Protein AF-A0A1W6SQA9-F1 (afdb_monomer)

Solvent-accessible surface area (backbone atoms only — not comparable to full-atom values): 16478 Å² total; per-residue (Å²): 142,84,82,82,87,77,83,80,72,78,70,76,76,67,69,62,60,71,73,68,77,80,77,86,89,81,87,80,86,90,80,92,76,74,96,85,78,71,52,48,52,16,35,41,37,25,42,34,61,36,78,62,78,49,74,44,85,64,59,66,57,38,49,56,49,50,49,52,50,50,54,51,18,55,50,42,25,40,69,75,41,48,90,53,28,62,62,32,42,77,68,25,58,56,33,38,40,40,32,28,24,52,44,54,57,45,63,70,36,29,39,36,38,40,42,32,67,36,29,18,55,83,67,60,75,39,48,29,36,38,38,28,83,39,75,78,47,72,55,45,68,63,50,58,75,64,37,56,70,52,55,53,47,52,52,54,50,55,58,52,38,70,40,65,84,42,47,74,65,53,54,51,50,54,32,61,75,56,44,54,81,87,76,79,60,72,76,87,52,70,68,13,52,52,50,31,51,44,74,78,48,94,65,90,81,88,86,84,91,68,98,47,83,79,50,51,61,62,35,52,55,50,12,51,49,52,44,51,56,70,71,35,56,29,26,24,40,36,34,43,77,50,96,82,69,91,53,72,58,81,44,77,36,79,30,68,76,58,38,73,49,40,44,40,55,28,60,74,48,81,68,86,76,72,82,70,77,86,80,125

Secondary structure (DSSP, 8-state):
--------PPPGGGGGGGGGGGS---PPPP----TT-----EEEE--TT-SS-EEES--HHHHHHHHHHHHHHHHHHHHHHGGGHHHHHHTPPPEEEEE-TTSSS-SS-EEEEEEE--B-TTS-B--EEEEEEE---TTHHHHHHH-HHHHHHHHHHHHHTTSTT--HHHHHHHHHTSPPPP-PPPS--HHHHHHHHHHHS--S------S-TTHHHHHHHHHHHHHHHHH-TTEEEEEEE-SSSS-EEEEEEESSPPGGGHHHHHHT---TTGGGSS--

pLDDT: mean 81.1, std 22.71, range [26.77, 98.69]

Organism: NCBI:txid1288494

InterPro domains:
  IPR017748 T6S-associated protein TagF [PF09867] (42-176)
  IPR017748 T6S-associated protein TagF [PIRSF029287] (36-267)
  IPR017748 T6S-associated protein TagF [TIGR03373] (42-177)
  IPR038225 T6S-associated protein TagF superfamily [G3DSA:3.40.1730.10] (40-275)

Nearest PDB structures (foldseek):
  6iz8-assembly1_B  TM=8.140E-01  e=9.101E-19  Pseudomonas aeruginosa
  6iz8-assembly1_C-2  TM=8.031E-01  e=5.728E-18  Pseudomonas aeruginosa
  2qnu-assembly1_B  TM=8.120E-01  e=1.702E-16  Pseudomonas aeruginosa PAO1
  3ed8-assembly4_D  TM=3.192E-01  e=1.361E+00  Aequorea victoria
  8iz1-assembly1_A  TM=3.181E-01  e=1.617E+00  Aequorea victoria

Foldseek 3Di:
DDDDDDDDDDDPVVVVVVVVPPDDDDDDDDDDDDPDPFQFWKKWDAFAQADDIDTDPDDPQQCVQVVVLQVLLLVLLCVVCPPCSVVLLVQFFKKWKWFAAPQGRHNQWIKTWIWHWHAYNVGDTGIMTIITIDGDDQVVVVLRVVQVVLRVLRRVLRSVSNPNPDDPVNSVVSSSVRTRDDDDHADDCPLLCVVLCVVVDPDPDDDDDDPDPVCVVSSPVSNVSVNCNVVCRQKMWMWGDDPPDPDIDIDMDRHDPDSNCSNCSSNVDDDPPPVPPVPD

Structure (mmCIF, N/CA/C/O backbone):
data_AF-A0A1W6SQA9-F1
#
_entry.id   AF-A0A1W6SQA9-F1
#
loop_
_atom_site.group_PDB
_atom_site.id
_atom_site.type_symbol
_atom_site.label_atom_id
_atom_site.label_alt_id
_atom_site.label_comp_id
_atom_site.label_asym_id
_atom_site.label_entity_id
_atom_site.label_seq_id
_atom_site.pdbx_PDB_ins_code
_atom_site.Cartn_x
_atom_site.Cartn_y
_atom_site.Cartn_z
_atom_site.occupancy
_atom_site.B_iso_or_equiv
_atom_site.auth_seq_id
_atom_site.auth_comp_id
_atom_site.auth_asym_id
_atom_site.auth_atom_id
_atom_site.pdbx_PDB_model_num
ATOM 1 N N . MET A 1 1 ? -35.464 0.282 39.656 1.00 37.22 1 MET A N 1
ATOM 2 C CA . MET A 1 1 ? -34.515 -0.609 38.965 1.00 37.22 1 MET A CA 1
ATOM 3 C C . MET A 1 1 ? -35.090 -0.892 37.598 1.00 37.22 1 MET A C 1
ATOM 5 O O . MET A 1 1 ? -36.029 -1.661 37.521 1.00 37.22 1 MET A O 1
ATOM 9 N N . GLU A 1 2 ? -34.603 -0.178 36.589 1.00 27.80 2 GLU A N 1
ATOM 10 C CA . GLU A 1 2 ? -34.518 -0.602 35.184 1.00 27.80 2 GLU A CA 1
ATOM 11 C C . GLU A 1 2 ? -33.891 0.575 34.432 1.00 27.80 2 GLU A C 1
ATOM 13 O O . GLU A 1 2 ? -34.528 1.598 34.182 1.00 27.80 2 GLU A O 1
ATOM 18 N N . GLU A 1 3 ? -32.583 0.474 34.202 1.00 26.92 3 GLU A N 1
ATOM 19 C CA . GLU A 1 3 ? -31.823 1.437 33.416 1.00 26.92 3 GLU A CA 1
ATOM 20 C C . GLU A 1 3 ? -31.904 1.052 31.938 1.00 26.92 3 GLU A C 1
ATOM 22 O O . GLU A 1 3 ? -31.645 -0.085 31.544 1.00 26.92 3 GLU A O 1
ATOM 27 N N . LYS A 1 4 ? -32.302 2.041 31.138 1.00 29.66 4 LYS A N 1
ATOM 28 C CA . LYS A 1 4 ? -32.421 2.014 29.682 1.00 29.66 4 LYS A CA 1
ATOM 29 C C . LYS A 1 4 ? -31.088 1.637 29.028 1.00 29.66 4 LYS A C 1
ATOM 31 O O . LYS A 1 4 ? -30.069 2.267 29.295 1.00 29.66 4 LYS A O 1
ATOM 36 N N . HIS A 1 5 ? -31.117 0.684 28.099 1.00 30.67 5 HIS A N 1
ATOM 37 C CA . HIS A 1 5 ? -30.043 0.503 27.124 1.00 30.67 5 HIS A CA 1
ATOM 38 C C . HIS A 1 5 ? -30.219 1.528 25.999 1.00 30.67 5 HIS A C 1
ATOM 40 O O . HIS A 1 5 ? -31.143 1.437 25.192 1.00 30.67 5 HIS A O 1
ATOM 46 N N . ASP A 1 6 ? -29.355 2.539 26.012 1.00 30.20 6 ASP A N 1
ATOM 47 C CA . ASP A 1 6 ? -29.302 3.626 25.041 1.00 30.20 6 ASP A CA 1
ATOM 48 C C . ASP A 1 6 ? -28.501 3.178 23.808 1.00 30.20 6 ASP A C 1
ATOM 50 O O . ASP A 1 6 ? -27.329 2.800 23.909 1.00 30.20 6 ASP A O 1
ATOM 54 N N . SER A 1 7 ? -29.143 3.178 22.637 1.00 31.08 7 SER A N 1
ATOM 55 C CA . SER A 1 7 ? -28.497 2.859 21.365 1.00 31.08 7 SER A CA 1
ATOM 56 C C . SER A 1 7 ? -27.595 4.027 20.965 1.00 31.08 7 SER A C 1
ATOM 58 O O . SER A 1 7 ? -28.045 4.995 20.348 1.00 31.08 7 SER A O 1
ATOM 60 N N . LYS A 1 8 ? -26.308 3.958 21.316 1.00 32.62 8 LYS A N 1
ATOM 61 C CA . LYS A 1 8 ? -25.323 4.937 20.851 1.00 32.62 8 LYS A CA 1
ATOM 62 C C . LYS A 1 8 ? -25.162 4.820 19.336 1.00 32.62 8 LYS A C 1
ATOM 64 O O . LYS A 1 8 ? -24.575 3.876 18.816 1.00 32.62 8 LYS A O 1
ATOM 69 N N . SER A 1 9 ? -25.725 5.807 18.650 1.00 31.81 9 SER A N 1
ATOM 70 C CA . SER A 1 9 ? -25.554 6.090 17.232 1.00 31.81 9 SER A CA 1
ATOM 71 C C . SER A 1 9 ? -24.074 6.172 16.859 1.00 31.81 9 SER A C 1
ATOM 73 O O . SER A 1 9 ? -23.309 6.874 17.524 1.00 31.81 9 SER A O 1
ATOM 75 N N . LEU A 1 10 ? -23.694 5.515 15.762 1.00 36.31 10 LEU A N 1
ATOM 76 C CA . LEU A 1 10 ? -22.402 5.716 15.102 1.00 36.31 10 LEU A CA 1
ATOM 77 C C . LEU A 1 10 ? -22.164 7.222 14.834 1.00 36.31 10 LEU A C 1
ATOM 79 O O . LEU A 1 10 ? -23.124 7.927 14.500 1.00 36.31 10 LEU A O 1
ATOM 83 N N . PRO A 1 11 ? -20.925 7.737 14.969 1.00 35.53 11 PRO A N 1
ATOM 84 C CA . PRO A 1 11 ? -20.635 9.159 14.809 1.00 35.53 11 PRO A CA 1
ATOM 85 C C . PRO A 1 11 ? -21.062 9.706 13.440 1.00 35.53 11 PRO A C 1
ATOM 87 O O . PRO A 1 11 ? -20.875 9.072 12.402 1.00 35.53 11 PRO A O 1
ATOM 90 N N . VAL A 1 12 ? -21.575 10.940 13.444 1.00 33.94 12 VAL A N 1
ATOM 91 C CA . VAL A 1 12 ? -22.063 11.718 12.284 1.00 33.94 12 VAL A CA 1
ATOM 92 C C . VAL A 1 12 ? -21.028 11.857 11.148 1.00 33.94 12 VAL A C 1
ATOM 94 O O . VAL A 1 12 ? -21.402 12.131 10.010 1.00 33.94 12 VAL A O 1
ATOM 97 N N . VAL A 1 13 ? -19.751 11.575 11.417 1.00 38.78 13 VAL A N 1
ATOM 98 C CA . VAL A 1 13 ? -18.619 11.660 10.478 1.00 38.78 13 VAL A CA 1
ATOM 99 C C . VAL A 1 13 ? -18.786 10.744 9.249 1.00 38.78 13 VAL A C 1
ATOM 101 O O . VAL A 1 13 ? -18.331 11.081 8.161 1.00 38.78 13 VAL A O 1
ATOM 104 N N . TYR A 1 14 ? -19.530 9.637 9.366 1.00 39.06 14 TYR A N 1
ATOM 105 C CA . TYR A 1 14 ? -19.730 8.686 8.261 1.00 39.06 14 TYR A CA 1
ATOM 106 C C . TYR A 1 14 ? -20.833 9.077 7.261 1.00 39.06 14 TYR A C 1
ATOM 108 O O . TYR A 1 14 ? -20.922 8.479 6.189 1.00 39.06 14 TYR A O 1
ATOM 116 N N . LYS A 1 15 ? -21.657 10.098 7.549 1.00 33.22 15 LYS A N 1
ATOM 117 C CA . LYS A 1 15 ? -22.688 10.576 6.603 1.00 33.22 15 LYS A CA 1
ATOM 118 C C . LYS A 1 15 ? -22.114 11.394 5.438 1.00 33.22 15 LYS A C 1
ATOM 120 O O . LYS A 1 15 ? -22.764 11.489 4.400 1.00 33.22 15 LYS A O 1
ATOM 125 N N . THR A 1 16 ? -20.899 11.926 5.564 1.00 30.09 16 THR A N 1
ATOM 126 C CA . THR A 1 16 ? -20.276 12.779 4.534 1.00 30.09 16 THR A CA 1
ATOM 127 C C . THR A 1 16 ? -19.661 11.975 3.376 1.00 30.09 16 THR A C 1
ATOM 129 O O . THR A 1 16 ? -19.506 12.496 2.274 1.00 30.09 16 THR A O 1
ATOM 132 N N . LEU A 1 17 ? -19.403 10.673 3.555 1.00 36.06 17 LEU A N 1
ATOM 133 C CA . LEU A 1 17 ? -18.807 9.809 2.521 1.00 36.06 17 LEU A CA 1
ATOM 134 C C . LEU A 1 17 ? -19.764 9.454 1.367 1.00 36.06 17 LEU A C 1
ATOM 136 O O . LEU A 1 17 ? -19.309 9.074 0.290 1.00 36.06 17 LEU A O 1
ATOM 140 N N . SER A 1 18 ? -21.077 9.653 1.537 1.00 29.47 18 SER A N 1
ATOM 141 C CA . SER A 1 18 ? -22.055 9.460 0.455 1.00 29.47 18 SER A CA 1
ATOM 142 C C . SER A 1 18 ? -21.897 10.477 -0.686 1.00 29.47 18 SER A C 1
ATOM 144 O O . SER A 1 18 ? -22.378 10.221 -1.787 1.00 29.47 18 SER A O 1
ATOM 146 N N . ALA A 1 19 ? -21.231 11.616 -0.454 1.00 31.27 19 ALA A N 1
ATOM 147 C CA . ALA A 1 19 ? -21.031 12.653 -1.469 1.00 31.27 19 ALA A CA 1
ATOM 148 C C . ALA A 1 19 ? -19.837 12.374 -2.405 1.00 31.27 19 ALA A C 1
ATOM 150 O O . ALA A 1 19 ? -19.787 12.920 -3.504 1.00 31.27 19 ALA A O 1
ATOM 151 N N . TYR A 1 20 ? -18.908 11.489 -2.016 1.00 33.62 20 TYR A N 1
ATOM 152 C CA . TYR A 1 20 ? -17.714 11.154 -2.810 1.00 33.62 20 TYR A CA 1
ATOM 153 C C . TYR A 1 20 ? -17.962 10.039 -3.848 1.00 33.62 20 TYR A C 1
ATOM 155 O O . TYR A 1 20 ? -17.100 9.740 -4.667 1.00 33.62 20 TYR A O 1
ATOM 163 N N . MET A 1 21 ? -19.146 9.414 -3.836 1.00 35.66 21 MET A N 1
ATOM 164 C CA . MET A 1 21 ? -19.474 8.244 -4.665 1.00 35.66 21 MET A CA 1
ATOM 165 C C . MET A 1 21 ? -19.840 8.565 -6.131 1.00 35.66 21 MET A C 1
ATOM 167 O O . MET A 1 21 ? -20.075 7.633 -6.893 1.00 35.66 21 MET A O 1
ATOM 171 N N . ASN A 1 22 ? -19.877 9.840 -6.552 1.00 26.84 22 ASN A N 1
ATOM 172 C CA . ASN A 1 22 ? -20.482 10.246 -7.836 1.00 26.84 22 ASN A CA 1
ATOM 173 C C . ASN A 1 22 ? -19.565 10.948 -8.857 1.00 26.84 22 ASN A C 1
ATOM 175 O O . ASN A 1 22 ? -20.074 11.491 -9.838 1.00 26.84 22 ASN A O 1
ATOM 179 N N . SER A 1 23 ? -18.238 10.925 -8.715 1.00 31.44 23 SER A N 1
ATOM 180 C CA . SER A 1 23 ? -17.356 11.420 -9.782 1.00 31.44 23 SER A CA 1
ATOM 181 C C . SER A 1 23 ? -16.246 10.432 -10.131 1.00 31.44 23 SER A C 1
ATOM 183 O O . SER A 1 23 ? -15.484 9.995 -9.275 1.00 31.44 23 SER A O 1
ATOM 185 N N . ASN A 1 24 ? -16.159 10.147 -11.435 1.00 28.88 24 ASN A N 1
ATOM 186 C CA . ASN A 1 24 ? -15.098 9.446 -12.170 1.00 28.88 24 ASN A CA 1
ATOM 187 C C . ASN A 1 24 ? -15.422 8.002 -12.567 1.00 28.88 24 ASN A C 1
ATOM 189 O O . ASN A 1 24 ? -14.896 7.044 -12.012 1.00 28.88 24 ASN A O 1
ATOM 193 N N . ASN A 1 25 ? -16.220 7.879 -13.631 1.00 26.77 25 ASN A N 1
ATOM 194 C CA . ASN A 1 25 ? -16.224 6.698 -14.486 1.00 26.77 25 ASN A CA 1
ATOM 195 C C . ASN A 1 25 ? -15.702 7.114 -15.871 1.00 26.77 25 ASN A C 1
ATOM 197 O O . ASN A 1 25 ? -16.403 7.791 -16.621 1.00 26.77 25 ASN A O 1
ATOM 201 N N . SER A 1 26 ? -14.463 6.742 -16.196 1.00 30.03 26 SER A N 1
ATOM 202 C CA . SER A 1 26 ? -13.940 6.771 -17.564 1.00 30.03 26 SER A CA 1
ATOM 203 C C . SER A 1 26 ? -13.350 5.398 -17.864 1.00 30.03 26 SER A C 1
ATOM 205 O O . SER A 1 26 ? -12.408 4.950 -17.215 1.00 30.03 26 SER A O 1
ATOM 207 N N . THR A 1 27 ? -13.988 4.700 -18.796 1.00 29.80 27 THR A N 1
ATOM 208 C CA . THR A 1 27 ? -13.730 3.313 -19.187 1.00 29.80 27 THR A CA 1
ATOM 209 C C . THR A 1 27 ? -12.512 3.203 -20.104 1.00 29.80 27 THR A C 1
ATOM 211 O O . THR A 1 27 ? -12.530 3.763 -21.202 1.00 29.80 27 THR A O 1
ATOM 214 N N . ALA A 1 28 ? -11.513 2.406 -19.720 1.00 28.97 28 ALA A N 1
ATOM 215 C CA . ALA A 1 28 ? -10.510 1.865 -20.640 1.00 28.97 28 ALA A CA 1
ATOM 216 C C . ALA A 1 28 ? -10.893 0.427 -21.043 1.00 28.97 28 ALA A C 1
ATOM 218 O O . ALA A 1 28 ? -11.397 -0.347 -20.231 1.00 28.97 28 ALA A O 1
ATOM 219 N N . ARG A 1 29 ? -10.729 0.109 -22.333 1.00 30.11 29 ARG A N 1
ATOM 220 C CA . ARG A 1 29 ? -11.197 -1.124 -22.987 1.00 30.11 29 ARG A CA 1
ATOM 221 C C . ARG A 1 29 ? -10.383 -2.361 -22.591 1.00 30.11 29 ARG A C 1
ATOM 223 O O . ARG A 1 29 ? -9.168 -2.301 -22.464 1.00 30.11 29 ARG A O 1
ATOM 230 N N . SER A 1 30 ? -11.104 -3.478 -22.495 1.00 33.97 30 SER A N 1
ATOM 231 C CA . SER A 1 30 ? -10.637 -4.842 -22.229 1.00 33.97 30 SER A CA 1
ATOM 232 C C . SER A 1 30 ? -9.993 -5.493 -23.463 1.00 33.97 30 SER A C 1
ATOM 234 O O . SER A 1 30 ? -10.542 -5.418 -24.564 1.00 33.97 30 SER A O 1
ATOM 236 N N . GLY A 1 31 ? -8.854 -6.157 -23.254 1.00 29.98 31 GLY A N 1
ATOM 237 C CA . GLY A 1 31 ? -8.315 -7.216 -24.109 1.00 29.98 31 GLY A CA 1
ATOM 238 C C . GLY A 1 31 ? -8.238 -8.514 -23.297 1.00 29.98 31 GLY A C 1
ATOM 239 O O . GLY A 1 31 ? -7.865 -8.482 -22.128 1.00 29.98 31 GLY A O 1
ATOM 240 N N . CYS A 1 32 ? -8.661 -9.632 -23.886 1.00 34.97 32 CYS A N 1
ATOM 241 C CA . CYS A 1 32 ? -8.758 -10.936 -23.228 1.00 34.97 32 CYS A CA 1
ATOM 242 C C . CYS A 1 32 ? -7.385 -11.616 -23.050 1.00 34.97 32 CYS A C 1
ATOM 244 O O . CYS A 1 32 ? -6.666 -11.792 -24.032 1.00 34.97 32 CYS A O 1
ATOM 246 N N . SER A 1 33 ? -7.099 -12.123 -21.849 1.00 32.72 33 SER A N 1
ATOM 247 C CA . SER A 1 33 ? -6.112 -13.182 -21.573 1.00 32.72 33 SER A CA 1
ATOM 248 C C . SER A 1 33 ? -6.687 -14.171 -20.536 1.00 32.72 33 SER A C 1
ATOM 250 O O . SER A 1 33 ? -7.697 -13.872 -19.902 1.00 32.72 33 SER A O 1
ATOM 252 N N . GLY A 1 34 ? -6.149 -15.398 -20.489 1.00 31.77 34 GLY A N 1
ATOM 253 C CA . GLY A 1 34 ? -6.740 -16.603 -19.872 1.00 31.77 34 GLY A CA 1
ATOM 254 C C . GLY A 1 34 ? -6.968 -16.584 -18.345 1.00 31.77 34 GLY A C 1
ATOM 255 O O . GLY A 1 34 ? -6.801 -15.556 -17.696 1.00 31.77 34 GLY A O 1
ATOM 256 N N . PRO A 1 35 ? -7.406 -17.715 -17.749 1.00 40.84 35 PRO A N 1
ATOM 257 C CA . PRO A 1 35 ? -7.874 -17.737 -16.370 1.00 40.84 35 PRO A CA 1
ATOM 258 C C . PRO A 1 35 ? -6.684 -17.702 -15.398 1.00 40.84 35 PRO A C 1
ATOM 260 O O . PRO A 1 35 ? -5.864 -18.615 -15.406 1.00 40.84 35 PRO A O 1
ATOM 263 N N . ASP A 1 36 ? -6.663 -16.669 -14.550 1.00 46.28 36 ASP A N 1
ATOM 264 C CA . ASP A 1 36 ? -5.786 -16.437 -13.382 1.00 46.28 36 ASP A CA 1
ATOM 265 C C . ASP A 1 36 ? -4.518 -15.565 -13.560 1.00 46.28 36 ASP A C 1
ATOM 267 O O . ASP A 1 36 ? -3.556 -15.696 -12.812 1.00 46.28 36 ASP A O 1
ATOM 271 N N . ASP A 1 37 ? -4.545 -14.599 -14.490 1.00 58.19 37 ASP A N 1
ATOM 272 C CA . ASP A 1 37 ? -3.554 -13.496 -14.581 1.00 58.19 37 ASP A CA 1
ATOM 273 C C . ASP A 1 37 ? -3.994 -12.206 -13.843 1.00 58.19 37 ASP A C 1
ATOM 275 O O . ASP A 1 37 ? -3.373 -11.145 -13.956 1.00 58.19 37 ASP A O 1
ATOM 279 N N . SER A 1 38 ? -5.101 -12.243 -13.095 1.00 77.62 38 SER A N 1
ATOM 280 C CA . SER A 1 38 ? -5.639 -11.048 -12.441 1.00 77.62 38 SER A CA 1
ATOM 281 C C . SER A 1 38 ? -4.851 -10.683 -11.180 1.00 77.62 38 SER A C 1
ATOM 283 O O . SER A 1 38 ? -4.841 -11.430 -10.202 1.00 77.62 38 SER A O 1
ATOM 285 N N . LEU A 1 39 ? -4.255 -9.488 -11.167 1.00 93.06 39 LEU A N 1
ATOM 286 C CA . LEU A 1 39 ? -3.531 -8.918 -10.026 1.00 93.06 39 LEU A CA 1
ATOM 287 C C . LEU A 1 39 ? -4.500 -8.421 -8.932 1.00 93.06 39 LEU A C 1
ATOM 289 O O . LEU A 1 39 ? -4.681 -7.220 -8.718 1.00 93.06 39 LEU A O 1
ATOM 293 N N . ILE A 1 40 ? -5.166 -9.362 -8.259 1.00 97.12 40 ILE A N 1
ATOM 294 C CA . ILE A 1 40 ? -6.159 -9.095 -7.210 1.00 97.12 40 ILE A CA 1
ATOM 295 C C . ILE A 1 40 ? -5.465 -8.965 -5.851 1.00 97.12 40 ILE A C 1
ATOM 297 O O . ILE A 1 40 ? -4.741 -9.861 -5.415 1.00 97.12 40 ILE A O 1
ATOM 301 N N . ALA A 1 41 ? -5.739 -7.875 -5.131 1.00 98.00 41 ALA A N 1
ATOM 302 C CA . ALA A 1 41 ? -5.193 -7.664 -3.794 1.00 98.00 41 ALA A CA 1
ATOM 303 C C . ALA A 1 41 ? -5.719 -8.696 -2.774 1.00 98.00 41 ALA A C 1
ATOM 305 O O . ALA A 1 41 ? -6.872 -9.143 -2.817 1.00 98.00 41 ALA A O 1
ATOM 306 N N . GLY A 1 42 ? -4.861 -9.069 -1.831 1.00 97.88 42 GLY A N 1
ATOM 307 C CA . GLY A 1 42 ? -5.226 -9.747 -0.595 1.00 97.88 42 GLY A CA 1
ATOM 308 C C . GLY A 1 42 ? -5.524 -8.762 0.530 1.00 97.88 42 GLY A C 1
ATOM 309 O O . GLY A 1 42 ? -5.432 -7.546 0.360 1.00 97.88 42 GLY A O 1
ATOM 310 N N . TRP A 1 43 ? -5.890 -9.284 1.695 1.00 98.00 43 TRP A N 1
ATOM 311 C CA . TRP A 1 43 ? -6.214 -8.465 2.859 1.00 98.00 43 TRP A CA 1
ATOM 312 C C . TRP A 1 43 ? -5.898 -9.176 4.176 1.00 98.00 43 TRP A C 1
ATOM 314 O O . TRP A 1 43 ? -5.879 -10.406 4.236 1.00 98.00 43 TRP A O 1
ATOM 324 N N . TYR A 1 44 ? -5.612 -8.386 5.211 1.00 98.19 44 TYR A N 1
ATOM 325 C CA . TYR A 1 44 ? -5.308 -8.818 6.575 1.00 98.19 44 TYR A CA 1
ATOM 326 C C . TYR A 1 44 ? -5.793 -7.785 7.595 1.00 98.19 44 TYR A C 1
ATOM 328 O O . TYR A 1 44 ? -5.660 -6.583 7.367 1.00 98.19 44 TYR A O 1
ATOM 336 N N . GLY A 1 45 ? -6.304 -8.239 8.737 1.00 96.94 45 GLY A N 1
ATOM 337 C CA . GLY A 1 45 ? -6.613 -7.379 9.878 1.00 96.94 45 GLY A CA 1
ATOM 338 C C . GLY A 1 45 ? -7.998 -7.646 10.449 1.00 96.94 45 GLY A C 1
ATOM 339 O O . GLY A 1 45 ? -8.458 -8.790 10.474 1.00 96.94 45 GLY A O 1
ATOM 340 N N . LYS A 1 46 ? -8.654 -6.583 10.927 1.00 95.25 46 LYS A N 1
ATOM 341 C CA . LYS A 1 46 ? -9.984 -6.655 11.547 1.00 95.25 46 LYS A CA 1
ATOM 342 C C . LYS A 1 46 ? -11.051 -5.978 10.704 1.00 95.25 46 LYS A C 1
ATOM 344 O O . LYS A 1 46 ? -10.814 -4.922 10.119 1.00 95.25 46 LYS A O 1
ATOM 349 N N . ILE A 1 47 ? -12.240 -6.574 10.710 1.00 93.44 47 ILE A N 1
ATOM 350 C CA . ILE A 1 47 ? -13.461 -6.004 10.138 1.00 93.44 47 ILE A CA 1
ATOM 351 C C . ILE A 1 47 ? -14.618 -6.125 11.151 1.00 93.44 47 ILE A C 1
ATOM 353 O O . ILE A 1 47 ? -14.674 -7.121 11.879 1.00 93.44 47 ILE A O 1
ATOM 357 N N . PRO A 1 48 ? -15.566 -5.169 11.193 1.00 91.69 48 PRO A N 1
ATOM 358 C CA . PRO A 1 48 ? -16.601 -5.103 12.232 1.00 91.69 48 PRO A CA 1
ATOM 359 C C . PRO A 1 48 ? -17.524 -6.321 12.348 1.00 91.69 48 PRO A C 1
ATOM 361 O O . PRO A 1 48 ? -18.104 -6.553 13.406 1.00 91.69 48 PRO A O 1
ATOM 364 N N . CYS A 1 49 ? -17.708 -7.101 11.281 1.00 88.38 49 CYS A N 1
ATOM 365 C CA . CYS A 1 49 ? -18.621 -8.247 11.288 1.00 88.38 49 CYS A CA 1
ATOM 366 C C . CYS A 1 49 ? -18.027 -9.508 11.947 1.00 88.38 49 CYS A C 1
ATOM 368 O O . CYS A 1 49 ? -18.775 -10.429 12.290 1.00 88.38 49 CYS A O 1
ATOM 370 N N . LEU A 1 50 ? -16.707 -9.554 12.167 1.00 87.81 50 LEU A N 1
ATOM 371 C CA . LEU A 1 50 ? -15.993 -10.727 12.672 1.00 87.81 50 LEU A CA 1
ATOM 372 C C . LEU A 1 50 ? -15.308 -10.466 14.008 1.00 87.81 50 LEU A C 1
ATOM 374 O O . LEU A 1 50 ? -15.000 -9.332 14.351 1.00 87.81 50 LEU A O 1
ATOM 378 N N . GLY A 1 51 ? -15.124 -11.536 14.785 1.00 87.00 51 GLY A N 1
ATOM 379 C CA . GLY A 1 51 ? -14.511 -11.474 16.108 1.00 87.00 51 GLY A CA 1
ATOM 380 C C . GLY A 1 51 ? -12.990 -11.423 16.068 1.00 87.00 51 GLY A C 1
ATOM 381 O O . GLY A 1 51 ? -12.426 -10.675 16.848 1.00 87.00 51 GLY A O 1
ATOM 382 N N . ASP A 1 52 ? -12.335 -12.158 15.169 1.00 89.94 52 ASP A N 1
ATOM 383 C CA . ASP A 1 52 ? -10.879 -12.361 15.162 1.00 89.94 52 ASP A CA 1
ATOM 384 C C . ASP A 1 52 ? -10.198 -11.815 13.900 1.00 89.94 52 ASP A C 1
ATOM 386 O O . ASP A 1 52 ? -10.852 -11.273 13.009 1.00 89.94 52 ASP A O 1
ATOM 390 N N . PHE A 1 53 ? -8.868 -11.926 13.848 1.00 89.31 53 PHE A N 1
ATOM 391 C CA . PHE A 1 53 ? -8.078 -11.593 12.665 1.00 89.31 53 PHE A CA 1
ATOM 392 C C . PHE A 1 53 ? -8.421 -12.514 11.501 1.00 89.31 53 PHE A C 1
ATOM 394 O O . PHE A 1 53 ? -8.592 -13.720 11.679 1.00 89.31 53 PHE A O 1
ATOM 401 N N . ILE A 1 54 ? -8.457 -11.948 10.299 1.00 90.19 54 ILE A N 1
ATOM 402 C CA . ILE A 1 54 ? -8.647 -12.711 9.068 1.00 90.19 54 ILE A CA 1
ATOM 403 C C . ILE A 1 54 ? -7.577 -12.316 8.067 1.00 90.19 54 ILE A C 1
ATOM 405 O O . ILE A 1 54 ? -7.124 -11.170 8.048 1.00 90.19 54 ILE A O 1
ATOM 409 N N . SER A 1 55 ? -7.199 -13.269 7.223 1.00 95.19 55 SER A N 1
ATOM 410 C CA . SER A 1 55 ? -6.360 -13.034 6.061 1.00 95.19 55 SER A CA 1
ATOM 411 C C . SER A 1 55 ? -6.901 -13.746 4.824 1.00 95.19 55 SER A C 1
ATOM 413 O O . SER A 1 55 ? -7.553 -14.789 4.911 1.00 95.19 55 SER A O 1
ATOM 415 N N . ARG A 1 56 ? -6.607 -13.187 3.649 1.00 96.00 56 ARG A N 1
ATOM 416 C CA . ARG A 1 56 ? -6.818 -13.839 2.352 1.00 96.00 56 ARG A CA 1
ATOM 417 C C . ARG A 1 56 ? -5.795 -13.334 1.340 1.00 96.00 56 ARG A C 1
ATOM 419 O O . ARG A 1 56 ? -5.510 -12.142 1.313 1.00 96.00 56 ARG A O 1
ATOM 426 N N . ARG A 1 57 ? -5.263 -14.233 0.500 1.00 95.81 57 ARG A N 1
ATOM 427 C CA . ARG A 1 57 ? -4.262 -13.948 -0.558 1.00 95.81 57 ARG A CA 1
ATOM 428 C C . ARG A 1 57 ? -2.984 -13.229 -0.086 1.00 95.81 57 ARG A C 1
ATOM 430 O O . ARG A 1 57 ? -2.245 -12.701 -0.909 1.00 95.81 57 ARG A O 1
ATOM 437 N N . LEU A 1 58 ? -2.686 -13.241 1.214 1.00 96.00 58 LEU A N 1
ATOM 438 C CA . LEU A 1 58 ? -1.431 -12.726 1.761 1.00 96.00 58 LEU A CA 1
ATOM 439 C C . LEU A 1 58 ? -0.611 -13.882 2.354 1.00 96.00 58 LEU A C 1
ATOM 441 O O . LEU A 1 58 ? -1.155 -14.664 3.137 1.00 96.00 58 LEU A O 1
ATOM 445 N N . PRO A 1 59 ? 0.671 -14.031 1.981 1.00 95.25 59 PRO A N 1
ATOM 446 C CA . PRO A 1 59 ? 1.532 -15.089 2.490 1.00 95.25 59 PRO A CA 1
ATOM 447 C C . PRO A 1 59 ? 1.931 -14.821 3.946 1.00 95.25 59 PRO A C 1
ATOM 449 O O . PRO A 1 59 ? 2.084 -13.669 4.353 1.00 95.25 59 PRO A O 1
ATOM 452 N N . ALA A 1 60 ? 2.175 -15.891 4.709 1.00 94.44 60 ALA A N 1
ATOM 453 C CA . ALA A 1 60 ? 2.515 -15.808 6.132 1.00 94.44 60 ALA A CA 1
ATOM 454 C C . ALA A 1 60 ? 3.711 -14.881 6.411 1.00 94.44 60 ALA A C 1
ATOM 456 O O . ALA A 1 60 ? 3.603 -14.002 7.251 1.00 94.44 60 ALA A O 1
ATOM 457 N N . GLY A 1 61 ? 4.796 -14.970 5.630 1.00 94.19 61 GLY A N 1
ATOM 458 C CA . GLY A 1 61 ? 5.981 -14.125 5.847 1.00 94.19 61 GLY A CA 1
ATOM 459 C C . GLY A 1 61 ? 5.721 -12.615 5.724 1.00 94.19 61 GLY A C 1
ATOM 460 O O . GLY A 1 61 ? 6.346 -11.823 6.432 1.00 94.19 61 GLY A O 1
ATOM 461 N N . PHE A 1 62 ? 4.774 -12.206 4.868 1.00 96.12 62 PHE A N 1
ATOM 462 C CA . PHE A 1 62 ? 4.306 -10.817 4.829 1.00 96.12 62 PHE A CA 1
ATOM 463 C C . PHE A 1 62 ? 3.518 -10.486 6.098 1.00 96.12 62 PHE A C 1
ATOM 465 O O . PHE A 1 62 ? 3.814 -9.491 6.754 1.00 96.12 62 PHE A O 1
ATOM 472 N N . ILE A 1 63 ? 2.545 -11.333 6.454 1.00 97.19 63 ILE A N 1
ATOM 473 C CA . ILE A 1 63 ? 1.674 -11.123 7.618 1.00 97.19 63 ILE A CA 1
ATOM 474 C C . ILE A 1 63 ? 2.498 -11.023 8.903 1.00 97.19 63 ILE A C 1
ATOM 476 O O . ILE A 1 63 ? 2.284 -10.088 9.657 1.00 97.19 63 ILE A O 1
ATOM 480 N N . ASP A 1 64 ? 3.468 -11.907 9.126 1.00 96.25 64 ASP A N 1
ATOM 481 C CA . ASP A 1 64 ? 4.271 -11.934 10.353 1.00 96.25 64 ASP A CA 1
ATOM 482 C C . ASP A 1 64 ? 5.058 -10.628 10.549 1.00 96.25 64 ASP A C 1
ATOM 484 O O . ASP A 1 64 ? 5.061 -10.036 11.631 1.00 96.25 64 ASP A O 1
ATOM 488 N N . THR A 1 65 ? 5.698 -10.142 9.479 1.00 96.75 65 THR A N 1
ATOM 489 C CA . THR A 1 65 ? 6.462 -8.885 9.509 1.00 96.75 65 THR A CA 1
ATOM 490 C C . THR A 1 65 ? 5.532 -7.685 9.698 1.00 96.75 65 THR A C 1
ATOM 492 O O . THR A 1 65 ? 5.801 -6.795 10.507 1.00 96.75 65 THR A O 1
ATOM 495 N N . TRP A 1 66 ? 4.422 -7.670 8.959 1.00 97.94 66 TRP A N 1
ATOM 496 C CA . TRP A 1 66 ? 3.463 -6.572 8.948 1.00 97.94 66 TRP A CA 1
ATOM 497 C C . TRP A 1 66 ? 2.688 -6.446 10.260 1.00 97.94 66 TRP A C 1
ATOM 499 O O . TRP A 1 66 ? 2.544 -5.350 10.800 1.00 97.94 66 TRP A O 1
ATOM 509 N N . ASP A 1 67 ? 2.213 -7.569 10.792 1.00 97.81 67 ASP A N 1
ATOM 510 C CA . ASP A 1 67 ? 1.482 -7.642 12.049 1.00 97.81 67 ASP A CA 1
ATOM 511 C C . ASP A 1 67 ? 2.367 -7.241 13.227 1.00 97.81 67 ASP A C 1
ATOM 513 O O . ASP A 1 67 ? 1.964 -6.397 14.026 1.00 97.81 67 ASP A O 1
ATOM 517 N N . SER A 1 68 ? 3.601 -7.754 13.283 1.00 97.31 68 SER A N 1
ATOM 518 C CA . SER A 1 68 ? 4.578 -7.347 14.295 1.00 97.31 68 SER A CA 1
ATOM 519 C C . SER A 1 68 ? 4.785 -5.831 14.282 1.00 97.31 68 SER A C 1
ATOM 521 O O . SER A 1 68 ? 4.646 -5.182 15.319 1.00 97.31 68 SER A O 1
ATOM 523 N N . TRP A 1 69 ? 5.030 -5.231 13.113 1.00 98.00 69 TRP A N 1
ATOM 524 C CA . TRP A 1 69 ? 5.167 -3.777 12.997 1.00 98.00 69 TRP A CA 1
ATOM 525 C C . TRP A 1 69 ? 3.909 -3.029 13.465 1.00 98.00 69 TRP A C 1
ATOM 527 O O . TRP A 1 69 ? 4.013 -2.102 14.271 1.00 98.00 69 TRP A O 1
ATOM 537 N N . LEU A 1 70 ? 2.718 -3.452 13.025 1.00 98.12 70 LEU A N 1
ATOM 538 C CA . LEU A 1 70 ? 1.458 -2.823 13.426 1.00 98.12 70 LEU A CA 1
ATOM 539 C C . LEU A 1 70 ? 1.207 -2.922 14.931 1.00 98.12 70 LEU A C 1
ATOM 541 O O . LEU A 1 70 ? 0.751 -1.947 15.525 1.00 98.12 70 LEU A O 1
ATOM 545 N N . GLN A 1 71 ? 1.505 -4.055 15.568 1.00 97.69 71 GLN A N 1
ATOM 546 C CA . GLN A 1 71 ? 1.353 -4.206 17.015 1.00 97.69 71 GLN A CA 1
ATOM 547 C C . GLN A 1 71 ? 2.225 -3.199 17.779 1.00 97.69 71 GLN A C 1
ATOM 549 O O . GLN A 1 71 ? 1.718 -2.512 18.672 1.00 97.69 71 GLN A O 1
ATOM 554 N N . HIS A 1 72 ? 3.496 -3.049 17.392 1.00 98.06 72 HIS A N 1
ATOM 555 C CA . HIS A 1 72 ? 4.415 -2.087 18.006 1.00 98.06 72 HIS A CA 1
ATOM 556 C C . HIS A 1 72 ? 3.984 -0.635 17.751 1.00 98.06 72 HIS A C 1
ATOM 558 O O . HIS A 1 72 ? 3.866 0.152 18.690 1.00 98.06 72 HIS A O 1
ATOM 564 N N . ALA A 1 73 ? 3.636 -0.290 16.509 1.00 97.69 73 ALA A N 1
ATOM 565 C CA . ALA A 1 73 ? 3.143 1.035 16.127 1.00 97.69 73 ALA A CA 1
ATOM 566 C C . ALA A 1 73 ? 1.847 1.426 16.873 1.00 97.69 73 ALA A C 1
ATOM 568 O O . ALA A 1 73 ? 1.676 2.550 17.361 1.00 97.69 73 ALA A O 1
ATOM 569 N N . MET A 1 74 ? 0.927 0.472 17.029 1.00 97.56 74 MET A N 1
ATOM 570 C CA . MET A 1 74 ? -0.315 0.647 17.781 1.00 97.56 74 MET A CA 1
ATOM 571 C C . MET A 1 74 ? -0.069 0.781 19.289 1.00 97.56 74 MET A C 1
ATOM 573 O O . MET A 1 74 ? -0.806 1.498 19.964 1.00 97.56 74 MET A O 1
ATOM 577 N N . ALA A 1 75 ? 0.934 0.098 19.843 1.00 97.62 75 ALA A N 1
ATOM 578 C CA . ALA A 1 75 ? 1.317 0.247 21.245 1.00 97.62 75 ALA A CA 1
ATOM 579 C C . ALA A 1 75 ? 1.987 1.608 21.500 1.00 97.62 75 ALA A C 1
ATOM 581 O O . ALA A 1 75 ? 1.561 2.339 22.395 1.00 97.62 75 ALA A O 1
ATOM 582 N N . ALA A 1 76 ? 2.966 1.985 20.672 1.00 97.31 76 ALA A N 1
ATOM 583 C CA . ALA A 1 76 ? 3.677 3.258 20.768 1.00 97.31 76 ALA A CA 1
ATOM 584 C C . ALA A 1 76 ? 2.723 4.457 20.641 1.00 97.31 76 ALA A C 1
ATOM 586 O O . ALA A 1 76 ? 2.746 5.359 21.479 1.00 97.31 76 ALA A O 1
ATOM 587 N N . SER A 1 77 ? 1.811 4.431 19.662 1.00 96.94 77 SER A N 1
ATOM 588 C CA . SER A 1 77 ? 0.824 5.506 19.494 1.00 96.94 77 SER A CA 1
ATOM 589 C C . SER A 1 77 ? -0.134 5.632 20.679 1.00 96.94 77 SER A C 1
ATOM 591 O O . SER A 1 77 ? -0.480 6.751 21.051 1.00 96.94 77 SER A O 1
ATOM 593 N N . ARG A 1 78 ? -0.544 4.521 21.314 1.00 97.00 78 ARG A N 1
ATOM 594 C CA . ARG A 1 78 ? -1.369 4.560 22.539 1.00 97.00 78 ARG A CA 1
ATOM 595 C C . ARG A 1 78 ? -0.649 5.248 23.685 1.00 97.00 78 ARG A C 1
ATOM 597 O O . ARG A 1 78 ? -1.256 6.065 24.370 1.00 97.00 78 ARG A O 1
ATOM 604 N N . VAL A 1 79 ? 0.632 4.935 23.872 1.00 97.12 79 VAL A N 1
ATOM 605 C CA . VAL A 1 79 ? 1.464 5.566 24.903 1.00 97.12 79 VAL A CA 1
ATOM 606 C C . VAL A 1 79 ? 1.607 7.066 24.641 1.00 97.12 79 VAL A C 1
ATOM 608 O O . VAL A 1 79 ? 1.454 7.860 25.563 1.00 97.12 79 VAL A O 1
ATOM 611 N N . GLU A 1 80 ? 1.862 7.465 23.395 1.00 96.25 80 GLU A N 1
ATOM 612 C CA . GLU A 1 80 ? 2.097 8.870 23.046 1.00 96.25 80 GLU A CA 1
ATOM 613 C C . GLU A 1 80 ? 0.822 9.727 23.079 1.00 96.25 80 GLU A C 1
ATOM 615 O O . GLU A 1 80 ? 0.858 10.882 23.503 1.00 96.25 80 GLU A O 1
ATOM 620 N N . LEU A 1 81 ? -0.310 9.184 22.621 1.00 95.19 81 LEU A N 1
ATOM 621 C CA . LEU A 1 81 ? -1.567 9.929 22.506 1.00 95.19 81 LEU A CA 1
ATOM 622 C C . LEU A 1 81 ? -2.441 9.873 23.762 1.00 95.19 81 LEU A C 1
ATOM 624 O O . LEU A 1 81 ? -3.290 10.752 23.932 1.00 95.19 81 LEU A O 1
ATOM 628 N N . GLY A 1 82 ? -2.257 8.869 24.624 1.00 97.00 82 GLY A N 1
ATOM 629 C CA . GLY A 1 82 ? -3.049 8.689 25.840 1.00 97.00 82 GLY A CA 1
ATOM 630 C C . GLY A 1 82 ? -4.553 8.717 25.555 1.00 97.00 82 GLY A C 1
ATOM 631 O O . GLY A 1 82 ? -5.041 8.040 24.651 1.00 97.00 82 GLY A O 1
ATOM 632 N N . GLU A 1 83 ? -5.285 9.557 26.285 1.00 96.31 83 GLU A N 1
ATOM 633 C CA . GLU A 1 83 ? -6.741 9.713 26.146 1.00 96.31 83 GLU A CA 1
ATOM 634 C C . GLU A 1 83 ? -7.184 10.171 24.741 1.00 96.31 83 GLU A C 1
ATOM 636 O O . GLU A 1 83 ? -8.295 9.871 24.313 1.00 96.31 83 GLU A O 1
ATOM 641 N N . HIS A 1 84 ? -6.314 10.845 23.978 1.00 95.00 84 HIS A N 1
ATOM 642 C CA . HIS A 1 84 ? -6.611 11.294 22.610 1.00 95.00 84 HIS A CA 1
ATOM 643 C C . HIS A 1 84 ? -6.383 10.214 21.547 1.00 95.00 84 HIS A C 1
ATOM 645 O O . HIS A 1 84 ? -6.601 10.457 20.354 1.00 95.00 84 HIS A O 1
ATOM 651 N N . TRP A 1 85 ? -5.904 9.034 21.951 1.00 96.38 85 TRP A N 1
ATOM 652 C CA . TRP A 1 85 ? -5.564 7.965 21.022 1.00 96.38 85 TRP A CA 1
ATOM 653 C C . TRP A 1 85 ? -6.780 7.494 20.237 1.00 96.38 85 TRP A C 1
ATOM 655 O O . TRP A 1 85 ? -6.704 7.366 19.017 1.00 96.38 85 TRP A O 1
ATOM 665 N N . LEU A 1 86 ? -7.901 7.263 20.924 1.00 94.81 86 LEU A N 1
ATOM 666 C CA . LEU A 1 86 ? -9.082 6.691 20.290 1.00 94.81 86 LEU A CA 1
ATOM 667 C C . LEU A 1 86 ? -9.664 7.635 19.233 1.00 94.81 86 LEU A C 1
ATOM 669 O O . LEU A 1 86 ? -9.932 7.201 18.115 1.00 94.81 86 LEU A O 1
ATOM 673 N N . ASP A 1 87 ? -9.789 8.922 19.557 1.00 93.12 87 ASP A N 1
ATOM 674 C CA . ASP A 1 87 ? -10.284 9.935 18.620 1.00 93.12 87 ASP A CA 1
ATOM 675 C C . ASP A 1 87 ? -9.372 10.047 17.392 1.00 93.12 87 ASP A C 1
ATOM 677 O O . ASP A 1 87 ? -9.853 10.043 16.258 1.00 93.12 87 ASP A O 1
ATOM 681 N N . SER A 1 88 ? -8.052 10.073 17.605 1.00 93.50 88 SER A N 1
ATOM 682 C CA . SER A 1 88 ? -7.062 10.116 16.519 1.00 93.50 88 SER A CA 1
ATOM 683 C C . SER A 1 88 ? -7.086 8.846 15.665 1.00 93.50 88 SER A C 1
ATOM 685 O O . SER A 1 88 ? -6.905 8.912 14.456 1.00 93.50 88 SER A O 1
ATOM 687 N N . TYR A 1 89 ? -7.313 7.680 16.273 1.00 95.06 89 TYR A N 1
ATOM 688 C CA . TYR A 1 89 ? -7.391 6.412 15.555 1.00 95.06 89 TYR A CA 1
ATOM 689 C C . TYR A 1 89 ? -8.650 6.335 14.687 1.00 95.06 89 TYR A C 1
ATOM 691 O O . TYR A 1 89 ? -8.564 6.017 13.506 1.00 95.06 89 TYR A O 1
ATOM 699 N N . LEU A 1 90 ? -9.816 6.663 15.253 1.00 90.88 90 LEU A N 1
ATOM 700 C CA . LEU A 1 90 ? -11.104 6.591 14.554 1.00 90.88 90 LEU A CA 1
ATOM 701 C C . LEU A 1 90 ? -11.258 7.639 13.448 1.00 90.88 90 LEU A C 1
ATOM 703 O O . LEU A 1 90 ? -12.033 7.430 12.517 1.00 90.88 90 LEU A O 1
ATOM 707 N N . THR A 1 91 ? -10.544 8.760 13.554 1.00 89.31 91 THR A N 1
ATOM 708 C CA . THR A 1 91 ? -10.533 9.824 12.538 1.00 89.31 91 THR A CA 1
ATOM 709 C C . THR A 1 91 ? -9.286 9.793 11.653 1.00 89.31 91 THR A C 1
ATOM 711 O O . THR A 1 91 ? -9.135 10.648 10.779 1.00 89.31 91 THR A O 1
ATOM 714 N N . GLY A 1 92 ? -8.411 8.801 11.853 1.00 90.56 92 GLY A N 1
ATOM 715 C CA . GLY A 1 92 ? -7.180 8.654 11.093 1.00 90.56 92 GLY A CA 1
ATOM 716 C C . GLY A 1 92 ? -7.449 8.407 9.605 1.00 90.56 92 GLY A C 1
ATOM 717 O O . GLY A 1 92 ? -8.437 7.756 9.248 1.00 90.56 92 GLY A O 1
ATOM 718 N N . PRO A 1 93 ? -6.584 8.918 8.714 1.00 92.06 93 PRO A N 1
ATOM 719 C CA . PRO A 1 93 ? -6.770 8.776 7.280 1.00 92.06 93 PRO A CA 1
ATOM 720 C C . PRO A 1 93 ? -6.496 7.337 6.823 1.00 92.06 93 PRO A C 1
ATOM 722 O O . PRO A 1 93 ? -5.838 6.551 7.510 1.00 92.06 93 PRO A O 1
ATOM 725 N N . ILE A 1 94 ? -6.954 7.016 5.612 1.00 94.31 94 ILE A N 1
ATOM 726 C CA . ILE A 1 94 ? -6.496 5.821 4.903 1.00 94.31 94 ILE A CA 1
ATOM 727 C C . ILE A 1 94 ? -5.151 6.143 4.263 1.00 94.31 94 ILE A C 1
ATOM 729 O O . ILE A 1 94 ? -5.024 7.116 3.518 1.00 94.31 94 ILE A O 1
ATOM 733 N N . TRP A 1 95 ? -4.153 5.320 4.558 1.00 96.75 95 TRP A N 1
ATOM 734 C CA . TRP A 1 95 ? -2.819 5.454 3.995 1.00 96.75 95 TRP A CA 1
ATOM 735 C C . TRP A 1 95 ? -2.664 4.539 2.796 1.00 96.75 95 TRP A C 1
ATOM 737 O O . TRP A 1 95 ? -2.820 3.328 2.925 1.00 96.75 95 TRP A O 1
ATOM 747 N N . ARG A 1 96 ? -2.301 5.104 1.650 1.00 97.94 96 ARG A N 1
ATOM 748 C CA . ARG A 1 96 ? -1.767 4.361 0.509 1.00 97.94 96 ARG A CA 1
ATOM 749 C C . ARG A 1 96 ? -0.292 4.092 0.751 1.00 97.94 96 ARG A C 1
ATOM 751 O O . ARG A 1 96 ? 0.399 4.926 1.344 1.00 97.94 96 ARG A O 1
ATOM 758 N N . PHE A 1 97 ? 0.189 2.949 0.281 1.00 98.25 97 PHE A N 1
ATOM 759 C CA . PHE A 1 97 ? 1.593 2.599 0.412 1.00 98.25 97 PHE A CA 1
ATOM 760 C C . PHE A 1 97 ? 2.148 1.830 -0.784 1.00 98.25 97 PHE A C 1
ATOM 762 O O . PHE A 1 97 ? 1.423 1.131 -1.501 1.00 98.25 97 PHE A O 1
ATOM 769 N N . THR A 1 98 ? 3.471 1.927 -0.914 1.00 97.75 98 THR A N 1
ATOM 770 C CA . THR A 1 98 ? 4.325 1.070 -1.739 1.00 97.75 98 THR A CA 1
ATOM 771 C C . THR A 1 98 ? 5.569 0.700 -0.933 1.00 97.75 98 THR A C 1
ATOM 773 O O . THR A 1 98 ? 6.282 1.578 -0.449 1.00 97.75 98 THR A O 1
ATOM 776 N N . LEU A 1 99 ? 5.840 -0.593 -0.777 1.00 97.62 99 LEU A N 1
ATOM 777 C CA . LEU A 1 99 ? 7.021 -1.143 -0.119 1.00 97.62 99 LEU A CA 1
ATOM 778 C C . LEU A 1 99 ? 7.895 -1.786 -1.189 1.00 97.62 99 LEU A C 1
ATOM 780 O O . LEU A 1 99 ? 7.469 -2.736 -1.844 1.00 97.62 99 LEU A O 1
ATOM 784 N N . MET A 1 100 ? 9.105 -1.274 -1.363 1.00 95.94 100 MET A N 1
ATOM 785 C CA . MET A 1 100 ? 10.058 -1.837 -2.312 1.00 95.94 100 MET A CA 1
ATOM 786 C C . MET A 1 100 ? 10.646 -3.154 -1.782 1.00 95.94 100 MET A C 1
ATOM 788 O O . MET A 1 100 ? 10.496 -3.458 -0.590 1.00 95.94 100 MET A O 1
ATOM 792 N N . PRO A 1 101 ? 11.321 -3.944 -2.638 1.00 94.69 101 PRO A N 1
ATOM 793 C CA . PRO A 1 101 ? 11.881 -5.230 -2.241 1.00 94.69 101 PRO A CA 1
ATOM 794 C C . PRO A 1 101 ? 12.746 -5.122 -0.982 1.00 94.69 101 PRO A C 1
ATOM 796 O O . PRO A 1 101 ? 13.490 -4.155 -0.809 1.00 94.69 101 PRO A O 1
ATOM 799 N N . GLY A 1 102 ? 12.618 -6.096 -0.078 1.00 93.62 102 GLY A N 1
ATOM 800 C CA . GLY A 1 102 ? 13.377 -6.142 1.176 1.00 93.62 102 GLY A CA 1
ATOM 801 C C . GLY A 1 102 ? 12.737 -5.433 2.374 1.00 93.62 102 GLY A C 1
ATOM 802 O O . GLY A 1 102 ? 13.328 -5.450 3.449 1.00 93.62 102 GLY A O 1
ATOM 803 N N . VAL A 1 103 ? 11.548 -4.832 2.233 1.00 95.50 103 VAL A N 1
ATOM 804 C CA . VAL A 1 103 ? 10.866 -4.163 3.360 1.00 95.50 103 VAL A CA 1
ATOM 805 C C . VAL A 1 103 ? 9.987 -5.106 4.189 1.00 95.50 103 VAL A C 1
ATOM 807 O O . VAL A 1 103 ? 9.966 -4.976 5.410 1.00 95.50 103 VAL A O 1
ATOM 810 N N . CYS A 1 104 ? 9.234 -6.023 3.567 1.00 92.94 104 CYS A N 1
ATOM 811 C CA . CYS A 1 104 ? 8.226 -6.825 4.275 1.00 92.94 104 CYS A CA 1
ATOM 812 C C . CYS A 1 104 ? 8.169 -8.284 3.790 1.00 92.94 104 CYS A C 1
ATOM 814 O O . CYS A 1 104 ? 7.680 -8.566 2.692 1.00 92.94 104 CYS A O 1
ATOM 816 N N . GLY A 1 105 ? 8.628 -9.212 4.638 1.00 80.75 105 GLY A N 1
ATOM 817 C CA . GLY A 1 105 ? 8.563 -10.660 4.424 1.00 80.75 105 GLY A CA 1
ATOM 818 C C . GLY A 1 105 ? 9.497 -11.190 3.332 1.00 80.75 105 GLY A C 1
ATOM 819 O O . GLY A 1 105 ? 10.496 -11.835 3.632 1.00 80.75 105 GLY A O 1
ATOM 820 N N . ASP A 1 106 ? 9.148 -10.943 2.068 1.00 80.12 106 ASP A N 1
ATOM 821 C CA . ASP A 1 106 ? 9.916 -11.367 0.890 1.00 80.12 106 ASP A CA 1
ATOM 822 C C . ASP A 1 106 ? 10.938 -10.290 0.486 1.00 80.12 106 ASP A C 1
ATOM 824 O O . ASP A 1 106 ? 10.639 -9.094 0.462 1.00 80.12 106 ASP A O 1
ATOM 828 N N . THR A 1 107 ? 12.154 -10.717 0.148 1.00 84.50 107 THR A N 1
ATOM 829 C CA . THR A 1 107 ? 13.242 -9.829 -0.274 1.00 84.50 107 THR A CA 1
ATOM 830 C C . THR A 1 107 ? 13.141 -9.411 -1.734 1.00 84.50 107 THR A C 1
ATOM 832 O O . THR A 1 107 ? 13.783 -8.433 -2.107 1.00 84.50 107 THR A O 1
ATOM 835 N N . ALA A 1 108 ? 12.345 -10.111 -2.546 1.00 90.19 108 ALA A N 1
ATOM 836 C CA . ALA A 1 108 ? 12.263 -9.876 -3.984 1.00 90.19 108 ALA A CA 1
ATOM 837 C C . ALA A 1 108 ? 11.017 -9.100 -4.425 1.00 90.19 108 ALA A C 1
ATOM 839 O O . ALA A 1 108 ? 11.020 -8.552 -5.518 1.00 90.19 108 ALA A O 1
ATOM 840 N N . SER A 1 109 ? 9.959 -9.043 -3.616 1.00 92.75 109 SER A N 1
ATOM 841 C CA . SER A 1 109 ? 8.657 -8.522 -4.057 1.00 92.75 109 SER A CA 1
ATOM 842 C C . SER A 1 109 ? 8.419 -7.064 -3.683 1.00 92.75 109 SER A C 1
ATOM 844 O O . SER A 1 109 ? 8.820 -6.616 -2.611 1.00 92.75 109 SER A O 1
ATOM 846 N N . ILE A 1 110 ? 7.678 -6.351 -4.532 1.00 95.06 110 ILE A N 1
ATOM 847 C CA . ILE A 1 110 ? 7.046 -5.081 -4.170 1.00 95.06 110 ILE A CA 1
ATOM 848 C C . ILE A 1 110 ? 5.682 -5.376 -3.542 1.00 95.06 110 ILE A C 1
ATOM 850 O O . ILE A 1 110 ? 4.950 -6.257 -3.997 1.00 95.06 110 ILE A O 1
ATOM 854 N N . TRP A 1 111 ? 5.320 -4.611 -2.517 1.00 97.56 111 TRP A N 1
ATOM 855 C CA . TRP A 1 111 ? 3.977 -4.617 -1.943 1.00 97.56 111 TRP A CA 1
ATOM 856 C C . TRP A 1 111 ? 3.324 -3.260 -2.119 1.00 97.56 111 TRP A C 1
ATOM 858 O O . TRP A 1 111 ? 3.945 -2.239 -1.849 1.00 97.56 111 TRP A O 1
ATOM 868 N N . ALA A 1 112 ? 2.062 -3.231 -2.517 1.00 98.00 112 ALA A N 1
ATOM 869 C CA . ALA A 1 112 ? 1.314 -1.991 -2.672 1.00 98.00 112 ALA A CA 1
ATOM 870 C C . ALA A 1 112 ? -0.106 -2.146 -2.157 1.00 98.00 112 ALA A C 1
ATOM 872 O O . ALA A 1 112 ? -0.705 -3.210 -2.305 1.00 98.00 112 ALA A O 1
ATOM 873 N N . GLY A 1 113 ? -0.663 -1.101 -1.557 1.00 98.44 113 GLY A N 1
ATOM 874 C CA . GLY A 1 113 ? -1.989 -1.228 -0.978 1.00 98.44 113 GLY A CA 1
ATOM 875 C C . GLY A 1 113 ? -2.445 -0.051 -0.141 1.00 98.44 113 GLY A C 1
ATOM 876 O O . GLY A 1 113 ? -1.945 1.065 -0.279 1.00 98.44 113 GLY A O 1
ATOM 877 N N . VAL A 1 114 ? -3.419 -0.324 0.726 1.00 98.50 114 VAL A N 1
ATOM 878 C CA . VAL A 1 114 ? -3.971 0.645 1.670 1.00 98.50 114 VAL A CA 1
ATOM 879 C C . VAL A 1 114 ? -4.024 0.094 3.092 1.00 98.50 114 VAL A C 1
ATOM 881 O O . VAL A 1 114 ? -4.223 -1.104 3.307 1.00 98.50 114 VAL A O 1
ATOM 884 N N . LEU A 1 115 ? -3.873 0.989 4.062 1.00 98.31 115 LEU A N 1
ATOM 885 C CA . LEU A 1 115 ? -3.990 0.743 5.494 1.00 98.31 115 LEU A CA 1
ATOM 886 C C . LEU A 1 115 ? -5.062 1.677 6.067 1.00 98.31 115 LEU A C 1
ATOM 888 O O . LEU A 1 115 ? -4.925 2.897 5.992 1.00 98.31 115 LEU A O 1
ATOM 892 N N . MET A 1 116 ? -6.117 1.108 6.646 1.00 97.00 116 MET A N 1
ATOM 893 C CA . MET A 1 116 ? -7.254 1.846 7.201 1.00 97.00 116 MET A CA 1
ATOM 894 C C . MET A 1 116 ? -7.442 1.507 8.689 1.00 97.00 116 MET A C 1
ATOM 896 O O . MET A 1 116 ? -7.446 0.322 9.038 1.00 97.00 116 MET A O 1
ATOM 900 N N . PRO A 1 117 ? -7.654 2.496 9.577 1.00 96.12 117 PRO A N 1
ATOM 901 C CA . PRO A 1 117 ? -8.121 2.234 10.936 1.00 96.12 117 PRO A CA 1
ATOM 902 C C . PRO A 1 117 ? -9.406 1.393 10.951 1.00 96.12 117 PRO A C 1
ATOM 904 O O . PRO A 1 117 ? -10.347 1.663 10.210 1.00 96.12 117 PRO A O 1
ATOM 907 N N . SER A 1 118 ? -9.453 0.355 11.786 1.00 96.06 118 SER A N 1
ATOM 908 C CA . SER A 1 118 ? -10.573 -0.590 11.822 1.00 96.06 118 SER A CA 1
ATOM 909 C C . SER A 1 118 ? -10.779 -1.188 13.218 1.00 96.06 118 SER A C 1
ATOM 911 O O . SER A 1 118 ? -10.044 -0.923 14.175 1.00 96.06 118 SER A O 1
ATOM 913 N N . VAL A 1 119 ? -11.839 -1.977 13.360 1.00 94.75 119 VAL A N 1
ATOM 914 C CA . VAL A 1 119 ? -12.284 -2.574 14.620 1.00 94.75 119 VAL A CA 1
ATOM 915 C C . VAL A 1 119 ? -12.955 -3.919 14.347 1.00 94.75 119 VAL A C 1
ATOM 917 O O . VAL A 1 119 ? -13.556 -4.103 13.291 1.00 94.75 119 VAL A O 1
ATOM 920 N N . ASP A 1 120 ? -12.840 -4.868 15.276 1.00 94.12 120 ASP A N 1
ATOM 921 C CA . ASP A 1 120 ? -13.630 -6.105 15.226 1.00 94.12 120 ASP A CA 1
ATOM 922 C C . ASP A 1 120 ? -15.012 -5.949 15.880 1.00 94.12 120 ASP A C 1
ATOM 924 O O . ASP A 1 120 ? -15.342 -4.936 16.499 1.00 94.12 120 ASP A O 1
ATOM 928 N N . LYS A 1 121 ? -15.815 -7.009 15.784 1.00 92.44 121 LYS A N 1
ATOM 929 C CA . LYS A 1 121 ? -17.166 -7.107 16.346 1.00 92.44 121 LYS A CA 1
ATOM 930 C C . LYS A 1 121 ? -17.246 -6.840 17.850 1.00 92.44 121 LYS A C 1
ATOM 932 O O . LYS A 1 121 ? -18.302 -6.450 18.340 1.00 92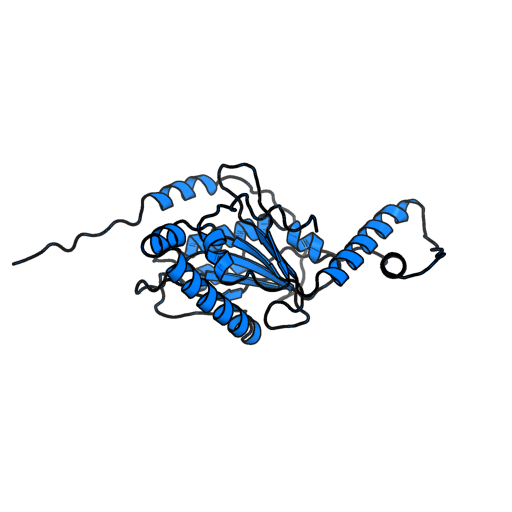.44 121 LYS A O 1
ATOM 937 N N . VAL A 1 122 ? -16.164 -7.084 18.589 1.00 93.25 122 VAL A N 1
ATOM 938 C CA . VAL A 1 122 ? -16.121 -6.935 20.053 1.00 93.25 122 VAL A CA 1
ATOM 939 C C . VAL A 1 122 ? -15.445 -5.632 20.497 1.00 93.25 122 VAL A C 1
ATOM 941 O O . VAL A 1 122 ? -15.289 -5.409 21.695 1.00 93.25 122 VAL A O 1
ATOM 944 N N . GLY A 1 123 ? -15.070 -4.754 19.560 1.00 92.12 123 GLY A N 1
ATOM 945 C CA . GLY A 1 123 ? -14.542 -3.421 19.856 1.00 92.12 123 GLY A CA 1
ATOM 946 C C . GLY A 1 123 ? -13.024 -3.346 20.045 1.00 92.12 123 GLY A C 1
ATOM 947 O O . GLY A 1 123 ? -12.522 -2.340 20.545 1.00 92.12 123 GLY A O 1
ATOM 948 N N . ARG A 1 124 ? -12.258 -4.377 19.669 1.00 95.19 124 ARG A N 1
ATOM 949 C CA . ARG A 1 124 ? -10.788 -4.343 19.749 1.00 95.19 124 ARG A CA 1
ATOM 950 C C . ARG A 1 124 ? -10.222 -3.727 18.468 1.00 95.19 124 ARG A C 1
ATOM 952 O O . ARG A 1 124 ? -10.301 -4.323 17.396 1.00 95.19 124 ARG A O 1
ATOM 959 N N . TYR A 1 125 ? -9.595 -2.564 18.598 1.00 96.81 125 TYR A N 1
ATOM 960 C CA . TYR A 1 125 ? -9.037 -1.797 17.481 1.00 96.81 125 TYR A CA 1
ATOM 961 C C . TYR A 1 125 ? -7.757 -2.407 16.904 1.00 96.81 125 TYR A C 1
ATOM 963 O O . TYR A 1 125 ? -6.772 -2.593 17.627 1.00 96.81 125 TYR A O 1
ATOM 971 N N . PHE A 1 126 ? -7.769 -2.659 15.597 1.00 97.62 126 PHE A N 1
ATOM 972 C CA . PHE A 1 126 ? -6.604 -3.038 14.801 1.00 97.62 126 PHE A CA 1
ATOM 973 C C . PHE A 1 126 ? -6.874 -2.699 13.326 1.00 97.62 126 PHE A C 1
ATOM 975 O O . PHE A 1 126 ? -7.996 -2.931 12.871 1.00 97.62 126 PHE A O 1
ATOM 982 N N . PRO A 1 127 ? -5.900 -2.156 12.573 1.00 97.62 127 PRO A N 1
ATOM 983 C CA . PRO A 1 127 ? -6.133 -1.731 11.195 1.00 97.62 127 PRO A CA 1
ATOM 984 C C . PRO A 1 127 ? -6.564 -2.857 10.246 1.00 97.62 127 PRO A C 1
ATOM 986 O O . PRO A 1 127 ? -6.197 -4.018 10.420 1.00 97.62 127 PRO A O 1
ATOM 989 N N . LEU A 1 128 ? -7.291 -2.497 9.191 1.00 98.19 128 LEU A N 1
ATOM 990 C CA . LEU A 1 128 ? -7.453 -3.323 7.999 1.00 98.19 128 LEU A CA 1
ATOM 991 C C . LEU A 1 128 ? -6.364 -2.945 6.992 1.00 98.19 128 LEU A C 1
ATOM 993 O O . LEU A 1 128 ? -6.182 -1.772 6.671 1.00 98.19 128 LEU A O 1
ATOM 997 N N . THR A 1 129 ? -5.657 -3.943 6.476 1.00 98.69 129 THR A N 1
ATOM 998 C CA . THR A 1 129 ? -4.701 -3.808 5.374 1.00 98.69 129 THR A CA 1
ATOM 999 C C . THR A 1 129 ? -5.237 -4.528 4.151 1.00 98.69 129 THR A C 1
ATOM 1001 O O . THR A 1 129 ? -5.630 -5.689 4.241 1.00 98.69 129 THR A O 1
ATOM 1004 N N . ILE A 1 130 ? -5.204 -3.861 3.003 1.00 98.69 130 ILE A N 1
ATOM 1005 C CA . ILE A 1 130 ? -5.418 -4.464 1.687 1.00 98.69 130 ILE A CA 1
ATOM 1006 C C . ILE A 1 130 ? -4.107 -4.305 0.932 1.00 98.69 130 ILE A C 1
ATOM 1008 O O . ILE A 1 130 ? -3.607 -3.187 0.840 1.00 98.69 130 ILE A O 1
ATOM 1012 N N . ALA A 1 131 ? -3.535 -5.393 0.427 1.00 98.31 131 ALA A N 1
ATOM 1013 C CA . ALA A 1 131 ? -2.211 -5.381 -0.183 1.00 98.31 131 ALA A CA 1
ATOM 1014 C C . ALA A 1 131 ? -2.131 -6.316 -1.388 1.00 98.31 131 ALA A C 1
ATOM 1016 O O . ALA A 1 131 ? -2.684 -7.413 -1.389 1.00 98.31 131 ALA A O 1
ATOM 1017 N N . LEU A 1 132 ? -1.398 -5.891 -2.406 1.00 97.75 132 LEU A N 1
ATOM 1018 C CA . LEU A 1 132 ? -1.059 -6.666 -3.584 1.00 97.75 132 LEU A CA 1
ATOM 1019 C C . LEU A 1 132 ? 0.448 -6.910 -3.607 1.00 97.75 132 LEU A C 1
ATOM 1021 O O . LEU A 1 132 ? 1.235 -5.979 -3.420 1.00 97.75 132 LEU A O 1
ATOM 1025 N N . ARG A 1 133 ? 0.826 -8.162 -3.872 1.00 95.81 133 ARG A N 1
ATOM 1026 C CA . ARG A 1 133 ? 2.195 -8.540 -4.217 1.00 95.81 133 ARG A CA 1
ATOM 1027 C C . ARG A 1 133 ? 2.423 -8.278 -5.699 1.00 95.81 133 ARG A C 1
ATOM 1029 O O . ARG A 1 133 ? 1.626 -8.722 -6.521 1.00 95.81 133 ARG A O 1
ATOM 1036 N N . ILE A 1 134 ? 3.526 -7.623 -6.030 1.00 92.75 134 ILE A N 1
ATOM 1037 C CA . ILE A 1 134 ? 3.971 -7.420 -7.405 1.00 92.75 134 ILE A CA 1
ATOM 1038 C C . ILE A 1 134 ? 5.403 -7.925 -7.514 1.00 92.75 134 ILE A C 1
ATOM 1040 O O . ILE A 1 134 ? 6.294 -7.457 -6.801 1.00 92.75 134 ILE A O 1
ATOM 1044 N N . ASP A 1 135 ? 5.626 -8.872 -8.418 1.00 90.50 135 ASP A N 1
ATOM 1045 C CA . ASP A 1 135 ? 6.982 -9.260 -8.785 1.00 90.50 135 ASP A CA 1
ATOM 1046 C C . ASP A 1 135 ? 7.600 -8.113 -9.597 1.00 90.50 135 ASP A C 1
ATOM 1048 O O . ASP A 1 135 ? 7.000 -7.706 -10.600 1.00 90.50 135 ASP A O 1
ATOM 1052 N N . PRO A 1 136 ? 8.766 -7.567 -9.196 1.00 86.62 136 PRO A N 1
ATOM 1053 C CA . PRO A 1 136 ? 9.365 -6.441 -9.884 1.00 86.62 136 PRO A CA 1
ATOM 1054 C C . PRO A 1 136 ? 9.653 -6.812 -11.328 1.00 86.62 136 PRO A C 1
ATOM 1056 O O . PRO A 1 136 ? 10.506 -7.638 -11.649 1.00 86.62 136 PRO A O 1
ATOM 1059 N N . ARG A 1 137 ? 8.917 -6.161 -12.209 1.00 84.81 137 ARG A N 1
ATOM 1060 C CA . ARG A 1 137 ? 9.187 -6.121 -13.635 1.00 84.81 137 ARG A CA 1
ATOM 1061 C C . ARG A 1 137 ? 9.394 -4.685 -14.000 1.00 84.81 137 ARG A C 1
ATOM 1063 O O . ARG A 1 137 ? 8.844 -3.794 -13.351 1.00 84.81 137 ARG A O 1
ATOM 1070 N N . PRO A 1 138 ? 10.166 -4.411 -15.025 1.00 77.31 138 PRO A N 1
ATOM 1071 C CA . PRO A 1 138 ? 10.431 -3.028 -15.242 1.00 77.31 138 PRO A CA 1
ATOM 1072 C C . PRO A 1 138 ? 9.221 -2.389 -15.953 1.00 77.31 138 PRO A C 1
ATOM 1074 O O . PRO A 1 138 ? 8.491 -3.047 -16.694 1.00 77.31 138 PRO A O 1
ATOM 1077 N N . GLY A 1 139 ? 8.896 -1.167 -15.563 1.00 82.56 139 GLY A N 1
ATOM 1078 C CA . GLY A 1 139 ? 7.568 -0.555 -15.629 1.00 82.56 139 GLY A CA 1
ATOM 1079 C C . GLY A 1 139 ? 6.866 -0.500 -14.263 1.00 82.56 139 GLY A C 1
ATOM 1080 O O . GLY A 1 139 ? 5.998 0.349 -14.055 1.00 82.56 139 GLY A O 1
ATOM 1081 N N . SER A 1 140 ? 7.211 -1.387 -13.311 1.00 87.44 140 SER A N 1
ATOM 1082 C CA . SER A 1 140 ? 6.412 -1.587 -12.082 1.00 87.44 140 SER A CA 1
ATOM 1083 C C . SER A 1 140 ? 6.320 -0.341 -11.220 1.00 87.44 140 SER A C 1
ATOM 1085 O O . SER A 1 140 ? 5.251 -0.045 -10.691 1.00 87.44 140 SER A O 1
ATOM 1087 N N . MET A 1 141 ? 7.428 0.384 -11.047 1.00 87.62 141 MET A N 1
ATOM 1088 C CA . MET A 1 141 ? 7.454 1.538 -10.152 1.00 87.62 141 MET A CA 1
ATOM 1089 C C . MET A 1 141 ? 6.566 2.656 -10.705 1.00 87.62 141 MET A C 1
ATOM 1091 O O . MET A 1 141 ? 5.702 3.165 -9.991 1.00 87.62 141 MET A O 1
ATOM 1095 N N . LEU A 1 142 ? 6.706 2.979 -11.994 1.00 87.00 142 LEU A N 1
ATOM 1096 C CA . LEU 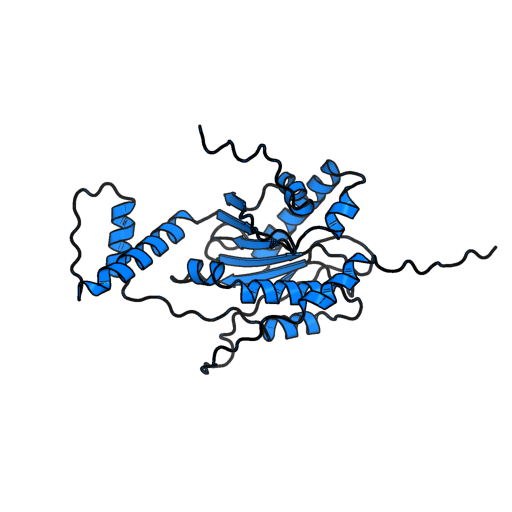A 1 142 ? 5.846 3.963 -12.648 1.00 87.00 142 LEU A CA 1
ATOM 1097 C C . LEU A 1 142 ? 4.376 3.522 -12.640 1.00 87.00 142 LEU A C 1
ATOM 1099 O O . LEU A 1 142 ? 3.505 4.333 -12.316 1.00 87.00 142 LEU A O 1
ATOM 1103 N N . ALA A 1 143 ? 4.099 2.250 -12.947 1.00 90.69 143 ALA A N 1
ATOM 1104 C CA . ALA A 1 143 ? 2.746 1.700 -12.930 1.00 90.69 143 ALA A CA 1
ATOM 1105 C C . ALA A 1 143 ? 2.090 1.863 -11.553 1.00 90.69 143 ALA A C 1
ATOM 1107 O O . ALA A 1 143 ? 0.967 2.356 -11.463 1.00 90.69 143 ALA A O 1
ATOM 1108 N N . LEU A 1 144 ? 2.811 1.538 -10.477 1.00 93.31 144 LEU A N 1
ATOM 1109 C CA . LEU A 1 144 ? 2.348 1.704 -9.100 1.00 93.31 144 LEU A CA 1
ATOM 1110 C C . LEU A 1 144 ? 2.009 3.158 -8.779 1.00 93.31 144 LEU A C 1
ATOM 1112 O O . LEU A 1 144 ? 0.877 3.457 -8.407 1.00 93.31 144 LEU A O 1
ATOM 1116 N N . PHE A 1 145 ? 2.947 4.088 -8.968 1.00 91.88 145 PHE A N 1
ATOM 1117 C CA . PHE A 1 145 ? 2.702 5.492 -8.622 1.00 91.88 145 PHE A CA 1
ATOM 1118 C C . PHE A 1 145 ? 1.676 6.173 -9.541 1.00 91.88 145 PHE A C 1
ATOM 1120 O O . PHE A 1 145 ? 1.030 7.136 -9.123 1.00 91.88 145 PHE A O 1
ATOM 1127 N N . SER A 1 146 ? 1.446 5.646 -10.744 1.00 92.12 146 SER A N 1
ATOM 1128 C CA . SER A 1 146 ? 0.405 6.139 -11.658 1.00 92.12 146 SER A CA 1
ATOM 1129 C C . SER A 1 146 ? -0.982 5.549 -11.380 1.00 92.12 146 SER A C 1
ATOM 1131 O O . SER A 1 146 ? -1.989 6.135 -11.779 1.00 92.12 146 SER A O 1
ATOM 1133 N N . ALA A 1 147 ? -1.076 4.430 -10.654 1.00 95.19 147 ALA A N 1
ATOM 1134 C CA . ALA A 1 147 ? -2.318 3.692 -10.406 1.00 95.19 147 ALA A CA 1
ATOM 1135 C C . ALA A 1 147 ? -3.241 4.343 -9.350 1.00 95.19 147 ALA A C 1
ATOM 1137 O O . ALA A 1 147 ? -3.882 3.662 -8.548 1.00 95.19 147 ALA A O 1
ATOM 1138 N N . GLN A 1 148 ? -3.370 5.674 -9.345 1.00 93.31 148 GLN A N 1
ATOM 1139 C CA . GLN A 1 148 ? -4.152 6.409 -8.339 1.00 93.31 148 GLN A CA 1
ATOM 1140 C C . GLN A 1 148 ? -5.642 6.027 -8.331 1.00 93.31 148 GLN A C 1
ATOM 1142 O O . GLN A 1 148 ? -6.271 6.031 -7.272 1.00 93.31 148 GLN A O 1
ATOM 1147 N N . ALA A 1 149 ? -6.202 5.649 -9.485 1.00 95.19 149 ALA A N 1
ATOM 1148 C CA . ALA A 1 149 ? -7.574 5.151 -9.580 1.00 95.19 149 ALA A CA 1
ATOM 1149 C C . ALA A 1 149 ? -7.762 3.803 -8.862 1.00 95.19 149 ALA A C 1
ATOM 1151 O O . ALA A 1 149 ? -8.787 3.601 -8.210 1.00 95.19 149 ALA A O 1
ATOM 1152 N N . TRP A 1 150 ? -6.765 2.915 -8.936 1.00 97.50 150 TRP A N 1
ATOM 1153 C CA . TRP A 1 150 ? -6.778 1.625 -8.248 1.00 97.50 150 TRP A CA 1
ATOM 1154 C C . TRP A 1 150 ? -6.666 1.803 -6.734 1.00 97.50 150 TRP A C 1
ATOM 1156 O O . TRP A 1 150 ? -7.501 1.280 -6.004 1.00 97.50 150 TRP A O 1
ATOM 1166 N N . TYR A 1 151 ? -5.736 2.634 -6.250 1.00 97.50 151 TYR A N 1
ATOM 1167 C CA . TYR A 1 151 ? -5.674 2.961 -4.821 1.00 97.50 151 TYR A CA 1
ATOM 1168 C C . TYR A 1 151 ? -6.980 3.579 -4.307 1.00 97.50 151 TYR A C 1
ATOM 1170 O O . TYR A 1 151 ? -7.478 3.184 -3.256 1.00 97.50 151 TYR A O 1
ATOM 1178 N N . GLY A 1 152 ? -7.580 4.501 -5.069 1.00 95.94 152 GLY A N 1
ATOM 1179 C CA . GLY A 1 152 ? -8.888 5.063 -4.730 1.00 95.94 152 GLY A CA 1
ATOM 1180 C C . GLY A 1 152 ? -10.008 4.016 -4.714 1.00 95.94 152 GLY A C 1
ATOM 1181 O O . GLY A 1 152 ? -10.944 4.129 -3.925 1.00 95.94 152 GLY A O 1
ATOM 1182 N N . ALA A 1 153 ? -9.928 2.978 -5.551 1.00 97.69 153 ALA A N 1
ATOM 1183 C CA . ALA A 1 153 ? -10.838 1.840 -5.476 1.00 97.69 153 ALA A CA 1
ATOM 1184 C C . ALA A 1 153 ? -10.621 1.027 -4.196 1.00 97.69 153 ALA A C 1
ATOM 1186 O O . ALA A 1 153 ? -11.595 0.755 -3.498 1.00 97.69 153 ALA A O 1
ATOM 1187 N N . LEU A 1 154 ? -9.371 0.722 -3.831 1.00 98.25 154 LEU A N 1
ATOM 1188 C CA . LEU A 1 154 ? -9.066 0.014 -2.585 1.00 98.25 154 LEU A CA 1
ATOM 1189 C C . LEU A 1 154 ? -9.570 0.765 -1.347 1.00 98.25 154 LEU A C 1
ATOM 1191 O O . LEU A 1 154 ? -10.119 0.140 -0.445 1.00 98.25 154 LEU A O 1
ATOM 1195 N N . GLU A 1 155 ? -9.444 2.094 -1.314 1.00 96.69 155 GLU A N 1
ATOM 1196 C CA . GLU A 1 155 ? -10.003 2.931 -0.242 1.00 96.69 155 GLU A CA 1
ATOM 1197 C C . GLU A 1 155 ? -11.520 2.774 -0.127 1.00 96.69 155 GLU A C 1
ATOM 1199 O O . GLU A 1 155 ? -12.036 2.552 0.967 1.00 96.69 155 GLU A O 1
ATOM 1204 N N . ARG A 1 156 ? -12.247 2.844 -1.252 1.00 96.25 156 ARG A N 1
ATOM 1205 C CA . ARG A 1 156 ? -13.707 2.644 -1.264 1.00 96.25 156 ARG A CA 1
ATOM 1206 C C . ARG A 1 156 ? -14.087 1.249 -0.781 1.00 96.25 156 ARG A C 1
ATOM 1208 O O . ARG A 1 156 ? -15.046 1.110 -0.025 1.00 96.25 156 ARG A O 1
ATOM 1215 N N . VAL A 1 157 ? -13.334 0.233 -1.198 1.00 97.69 157 VAL A N 1
ATOM 1216 C CA . VAL A 1 157 ? -13.549 -1.154 -0.781 1.00 97.69 157 VAL A CA 1
ATOM 1217 C C . VAL A 1 157 ? -13.284 -1.329 0.716 1.00 97.69 157 VAL A C 1
ATOM 1219 O O . VAL A 1 157 ? -14.114 -1.922 1.399 1.00 97.69 157 VAL A O 1
ATOM 1222 N N . ALA A 1 158 ? -12.197 -0.762 1.246 1.00 96.50 158 ALA A N 1
ATOM 1223 C CA . ALA A 1 158 ? -11.907 -0.761 2.678 1.00 96.50 158 ALA A CA 1
ATOM 1224 C C . ALA A 1 158 ? -13.016 -0.051 3.471 1.00 96.50 158 ALA A C 1
ATOM 1226 O O . ALA A 1 158 ? -13.561 -0.614 4.412 1.00 96.50 158 ALA A O 1
ATOM 1227 N N . LEU A 1 159 ? -13.434 1.146 3.054 1.00 94.94 159 LEU A N 1
ATOM 1228 C CA . LEU A 1 159 ? -14.508 1.891 3.720 1.00 94.94 159 LEU A CA 1
ATOM 1229 C C . LEU A 1 159 ? -15.830 1.121 3.746 1.00 94.94 159 LEU A C 1
ATOM 1231 O O . LEU A 1 159 ? -16.550 1.169 4.744 1.00 94.94 159 LEU A O 1
ATOM 1235 N N . ALA A 1 160 ? -16.151 0.388 2.677 1.00 95.19 160 ALA A N 1
ATOM 1236 C CA . ALA A 1 160 ? -17.365 -0.418 2.615 1.00 95.19 160 ALA A CA 1
ATOM 1237 C C . ALA A 1 160 ? -17.408 -1.504 3.706 1.00 95.19 160 ALA A C 1
ATOM 1239 O O . ALA A 1 160 ? -18.499 -1.848 4.166 1.00 95.19 160 ALA A O 1
ATOM 1240 N N . THR A 1 161 ? -16.254 -1.992 4.187 1.00 94.06 161 THR A N 1
ATOM 1241 C CA . THR A 1 161 ? -16.209 -2.990 5.269 1.00 94.06 161 THR A CA 1
ATOM 1242 C C . THR A 1 161 ? -16.628 -2.425 6.619 1.00 94.06 161 THR A C 1
ATOM 1244 O O . THR A 1 161 ? -16.921 -3.196 7.524 1.00 94.06 161 THR A O 1
ATOM 1247 N N . LEU A 1 162 ? -16.661 -1.098 6.791 1.00 89.69 162 LEU A N 1
ATOM 1248 C CA . LEU A 1 162 ? -17.112 -0.474 8.039 1.00 89.69 162 LEU A CA 1
ATOM 1249 C C . LEU A 1 162 ? -18.622 -0.644 8.273 1.00 89.69 162 LEU A C 1
ATOM 1251 O O . LEU A 1 162 ? -19.102 -0.463 9.392 1.00 89.69 162 LEU A O 1
ATOM 1255 N N . ASN A 1 163 ? -19.382 -1.016 7.239 1.00 89.00 163 ASN A N 1
ATOM 1256 C CA . ASN A 1 163 ? -20.768 -1.428 7.400 1.00 89.00 163 ASN A CA 1
ATOM 1257 C C . ASN A 1 163 ? -20.824 -2.774 8.140 1.00 89.00 163 ASN A C 1
ATOM 1259 O O . ASN A 1 163 ? -20.276 -3.766 7.671 1.00 89.00 163 ASN A O 1
ATOM 1263 N N . ILE A 1 164 ? -21.546 -2.833 9.261 1.00 82.06 164 ILE A N 1
ATOM 1264 C CA . ILE A 1 164 ? -21.660 -4.042 10.095 1.00 82.06 164 ILE A CA 1
ATOM 1265 C C . ILE A 1 164 ? -22.240 -5.259 9.352 1.00 82.06 164 ILE A C 1
ATOM 1267 O O . ILE A 1 164 ? -22.017 -6.395 9.766 1.00 82.06 164 ILE A O 1
ATOM 1271 N N . ASN A 1 165 ? -22.962 -5.026 8.253 1.00 87.88 165 ASN A N 1
ATOM 1272 C CA . ASN A 1 165 ? -23.531 -6.076 7.411 1.00 87.88 165 ASN A CA 1
ATOM 1273 C C . ASN A 1 165 ? -22.597 -6.525 6.274 1.00 87.88 165 ASN A C 1
ATOM 1275 O O . ASN A 1 165 ? -22.945 -7.465 5.567 1.00 87.88 165 ASN A O 1
ATOM 1279 N N . ALA A 1 166 ? -21.455 -5.861 6.063 1.00 88.38 166 ALA A N 1
ATOM 1280 C CA . ALA A 1 166 ? -20.499 -6.249 5.031 1.00 88.38 166 ALA A CA 1
ATOM 1281 C C . ALA A 1 166 ? -19.806 -7.556 5.425 1.00 88.38 166 ALA A C 1
ATOM 1283 O O . ALA A 1 166 ? -19.228 -7.658 6.508 1.00 88.38 166 ALA A O 1
ATOM 1284 N N . LEU A 1 167 ? -19.854 -8.557 4.548 1.00 93.06 167 LEU A N 1
ATOM 1285 C CA . LEU A 1 167 ? -19.252 -9.863 4.791 1.00 93.06 167 LEU A CA 1
ATOM 1286 C C . LEU A 1 167 ? -17.837 -9.948 4.189 1.00 93.06 167 LEU A C 1
ATOM 1288 O O . LEU A 1 167 ? -17.525 -9.237 3.231 1.00 93.06 167 LEU A O 1
ATOM 1292 N N . PRO A 1 168 ? -16.976 -10.854 4.690 1.00 92.62 168 PRO A N 1
ATOM 1293 C CA . PRO A 1 168 ? -15.656 -11.114 4.104 1.00 92.62 168 PRO A CA 1
ATOM 1294 C C . PRO A 1 168 ? -15.684 -11.390 2.597 1.00 92.62 168 PRO A C 1
ATOM 1296 O O . PRO A 1 168 ? -14.798 -10.952 1.868 1.00 92.62 168 PRO A O 1
ATOM 1299 N N . ASP A 1 169 ? -16.705 -12.103 2.126 1.00 94.12 169 ASP A N 1
ATOM 1300 C CA . ASP A 1 169 ? -16.839 -12.448 0.711 1.00 94.12 169 ASP A CA 1
ATOM 1301 C C . ASP A 1 169 ? -17.283 -11.246 -0.141 1.00 94.12 169 ASP A C 1
ATOM 1303 O O . ASP A 1 169 ? -17.006 -11.210 -1.338 1.00 94.12 169 ASP A O 1
ATOM 1307 N N . ASP A 1 170 ? -17.910 -10.226 0.458 1.00 94.38 170 ASP A N 1
ATOM 1308 C CA . ASP A 1 170 ? -18.198 -8.964 -0.231 1.00 94.38 170 ASP A CA 1
ATOM 1309 C C . ASP A 1 170 ? -16.914 -8.166 -0.452 1.00 94.38 170 ASP A C 1
ATOM 1311 O O . ASP A 1 170 ? -16.682 -7.672 -1.554 1.00 94.38 170 ASP A O 1
ATOM 1315 N N . LEU A 1 171 ? -16.056 -8.083 0.573 1.00 95.31 171 LEU A N 1
ATOM 1316 C CA . LEU A 1 171 ? -14.709 -7.524 0.441 1.00 95.31 171 LEU A CA 1
ATOM 1317 C C . LEU A 1 171 ? -13.944 -8.251 -0.671 1.00 95.31 171 LEU A C 1
ATOM 1319 O O . LEU A 1 171 ? -13.390 -7.612 -1.562 1.00 95.31 171 LEU A O 1
ATOM 1323 N N . ASP A 1 172 ? -13.968 -9.582 -0.658 1.00 95.44 172 ASP A N 1
ATOM 1324 C CA . ASP A 1 172 ? -13.254 -10.395 -1.637 1.00 95.44 172 ASP A CA 1
ATOM 1325 C C . ASP A 1 172 ? -13.726 -10.175 -3.079 1.00 95.44 172 ASP A C 1
ATOM 1327 O O . ASP A 1 172 ? -12.919 -9.991 -3.997 1.00 95.44 172 ASP A O 1
ATOM 1331 N N . ARG A 1 173 ? -15.047 -10.148 -3.268 1.00 96.38 173 ARG A N 1
ATOM 1332 C CA . ARG A 1 173 ? -15.681 -9.884 -4.559 1.00 96.38 173 ARG A CA 1
ATOM 1333 C C . ARG A 1 173 ? -15.340 -8.487 -5.067 1.00 96.38 173 ARG A C 1
ATOM 1335 O O . ARG A 1 173 ? -14.882 -8.355 -6.196 1.00 96.38 173 ARG A O 1
ATOM 1342 N N . ASN A 1 174 ? -15.467 -7.468 -4.218 1.00 97.06 174 ASN A N 1
ATOM 1343 C CA . ASN A 1 174 ? -15.153 -6.087 -4.586 1.00 97.06 174 ASN A CA 1
ATOM 1344 C C . ASN A 1 174 ? -13.676 -5.907 -4.980 1.00 97.06 174 ASN A C 1
ATOM 1346 O O . ASN A 1 174 ? -13.375 -5.150 -5.901 1.00 97.06 174 ASN A O 1
ATOM 1350 N N . LEU A 1 175 ? -12.743 -6.602 -4.319 1.00 97.50 175 LEU A N 1
ATOM 1351 C CA . LEU A 1 175 ? -11.330 -6.596 -4.720 1.00 97.50 175 LEU A CA 1
ATOM 1352 C C . LEU A 1 175 ? -11.117 -7.266 -6.079 1.00 97.50 175 LEU A C 1
ATOM 1354 O O . LEU A 1 175 ? -10.329 -6.779 -6.885 1.00 97.50 175 LEU A O 1
ATOM 1358 N N . SER A 1 176 ? -11.842 -8.350 -6.349 1.00 96.75 176 SER A N 1
ATOM 1359 C CA . SER A 1 176 ? -11.778 -9.061 -7.631 1.00 96.75 176 SER A CA 1
ATOM 1360 C C . SER A 1 176 ? -12.342 -8.231 -8.792 1.00 96.75 176 SER A C 1
ATOM 1362 O O . SER A 1 176 ? -11.871 -8.348 -9.918 1.00 96.75 176 SER A O 1
ATOM 1364 N N . GLU A 1 177 ? -13.309 -7.352 -8.516 1.00 96.75 177 GLU A N 1
ATOM 1365 C CA . GLU A 1 177 ? -13.859 -6.378 -9.472 1.00 96.75 177 GLU A CA 1
ATOM 1366 C C . GLU A 1 177 ? -12.937 -5.165 -9.703 1.00 96.75 177 GLU A C 1
ATOM 1368 O O . GLU A 1 177 ? -13.133 -4.413 -10.656 1.00 96.75 177 GLU A O 1
ATOM 1373 N N . ASN A 1 178 ? -11.920 -4.975 -8.854 1.00 96.94 178 ASN A N 1
ATOM 1374 C CA . ASN A 1 178 ? -10.959 -3.874 -8.933 1.00 96.94 178 ASN A CA 1
ATOM 1375 C C . ASN A 1 178 ? -9.503 -4.396 -8.946 1.00 96.94 178 ASN A C 1
ATOM 1377 O O . ASN A 1 178 ? -8.713 -4.042 -8.060 1.00 96.94 178 ASN A O 1
ATOM 1381 N N . PRO A 1 179 ? -9.118 -5.239 -9.927 1.00 96.94 179 PRO A N 1
ATOM 1382 C CA . PRO A 1 179 ? -7.748 -5.727 -10.036 1.00 96.94 179 PRO A CA 1
ATOM 1383 C C . PRO A 1 179 ? -6.786 -4.577 -10.357 1.00 96.94 179 PRO A C 1
ATOM 1385 O O . PRO A 1 179 ? -7.173 -3.555 -10.932 1.00 96.94 179 PRO A O 1
ATOM 1388 N N . PHE A 1 180 ? -5.514 -4.744 -10.000 1.00 96.00 180 PHE A N 1
ATOM 1389 C CA . PHE A 1 180 ? -4.480 -3.802 -10.418 1.00 96.00 180 PHE A CA 1
ATOM 1390 C C . PHE A 1 180 ? -4.333 -3.830 -11.947 1.00 96.00 180 PHE A C 1
ATOM 1392 O O . PHE A 1 180 ? -4.357 -4.916 -12.538 1.00 96.00 180 PHE A O 1
ATOM 1399 N N . PRO A 1 181 ? -4.213 -2.662 -12.606 1.00 91.19 181 PRO A N 1
ATOM 1400 C CA . PRO A 1 181 ? -4.116 -2.606 -14.056 1.00 91.19 181 PRO A CA 1
ATOM 1401 C C . PRO A 1 181 ? -2.846 -3.307 -14.539 1.00 91.19 181 PRO A C 1
ATOM 1403 O O . PRO A 1 181 ? -1.746 -3.030 -14.061 1.00 91.19 181 PRO A O 1
ATOM 1406 N N . LEU A 1 182 ? -2.997 -4.193 -15.524 1.00 83.75 182 LEU A N 1
ATOM 1407 C CA . LEU A 1 182 ? -1.853 -4.731 -16.250 1.00 83.75 182 LEU A CA 1
ATOM 1408 C C . LEU A 1 182 ? -1.142 -3.587 -16.982 1.00 83.75 182 LEU A C 1
ATOM 1410 O O . LEU A 1 182 ? -1.784 -2.681 -17.518 1.00 83.75 182 LEU A O 1
ATOM 1414 N N . PHE A 1 183 ? 0.183 -3.639 -17.002 1.00 79.12 183 PHE A N 1
ATOM 1415 C CA . PHE A 1 183 ? 1.024 -2.704 -17.735 1.00 79.12 183 PHE A CA 1
ATOM 1416 C C . PHE A 1 183 ? 2.015 -3.494 -18.580 1.00 79.12 183 PHE A C 1
ATOM 1418 O O . PHE A 1 183 ? 2.551 -4.514 -18.143 1.00 79.12 183 PHE A O 1
ATOM 1425 N N . GLU A 1 184 ? 2.247 -3.015 -19.796 1.00 71.56 184 GLU A N 1
ATOM 1426 C CA . GLU A 1 184 ? 3.223 -3.618 -20.693 1.00 71.56 184 GLU A CA 1
ATOM 1427 C C . GLU A 1 184 ? 4.614 -3.056 -20.373 1.00 71.56 184 GLU A C 1
ATOM 1429 O O . GLU A 1 184 ? 4.770 -1.833 -20.283 1.00 71.56 184 GLU A O 1
ATOM 1434 N N . PRO A 1 185 ? 5.633 -3.907 -20.179 1.00 66.31 185 PRO A N 1
ATOM 1435 C CA . PRO A 1 185 ? 6.992 -3.432 -19.968 1.00 66.31 185 PRO A CA 1
ATOM 1436 C C . PRO A 1 185 ? 7.494 -2.660 -21.200 1.00 66.31 185 PRO A C 1
ATOM 1438 O O . PRO A 1 185 ? 7.325 -3.100 -22.337 1.00 66.31 185 PRO A O 1
ATOM 1441 N N . GLY A 1 186 ? 8.137 -1.511 -20.963 1.00 60.94 186 GLY A N 1
ATOM 1442 C CA . GLY A 1 186 ? 8.769 -0.695 -22.008 1.00 60.94 186 GLY A CA 1
ATOM 1443 C C . GLY A 1 186 ? 9.895 -1.419 -22.766 1.00 60.94 186 GLY A C 1
ATOM 1444 O O . GLY A 1 186 ? 10.411 -2.435 -22.293 1.00 60.94 186 GLY A O 1
ATOM 1445 N N . GLY A 1 187 ? 10.244 -0.881 -23.946 1.00 60.41 187 GLY A N 1
ATOM 1446 C CA . GLY A 1 187 ? 11.109 -1.464 -24.991 1.00 60.41 187 GLY A CA 1
ATOM 1447 C C . GLY A 1 187 ? 12.582 -1.755 -24.629 1.00 60.41 187 GLY A C 1
ATOM 1448 O O . GLY A 1 187 ? 12.935 -1.930 -23.471 1.00 60.41 187 GLY A O 1
ATOM 1449 N N . GLN A 1 188 ? 13.449 -1.900 -25.650 1.00 62.59 188 GLN A N 1
ATOM 1450 C CA . GLN A 1 188 ? 14.809 -2.480 -25.546 1.00 62.59 188 GLN A CA 1
ATOM 1451 C C . GLN A 1 188 ? 15.650 -1.963 -24.357 1.00 62.59 188 GLN A C 1
ATOM 1453 O O . GLN A 1 188 ? 16.038 -0.800 -24.312 1.00 62.59 188 GLN A O 1
ATOM 1458 N N . ARG A 1 189 ? 16.017 -2.879 -23.446 1.00 70.56 189 ARG A N 1
ATOM 1459 C CA . ARG A 1 189 ? 16.641 -2.551 -22.150 1.00 70.56 189 ARG A CA 1
ATOM 1460 C C . ARG A 1 189 ? 18.155 -2.650 -22.077 1.00 70.56 189 ARG A C 1
ATOM 1462 O O . ARG A 1 189 ? 18.719 -2.102 -21.143 1.00 70.56 189 ARG A O 1
ATOM 1469 N N . SER A 1 190 ? 18.825 -3.309 -23.023 1.00 79.75 190 SER A N 1
ATOM 1470 C CA . SER A 1 190 ? 20.283 -3.508 -22.930 1.00 79.75 190 SER A CA 1
ATOM 1471 C C . SER A 1 190 ? 21.026 -2.172 -22.837 1.00 79.75 190 SER A C 1
ATOM 1473 O O . SER A 1 190 ? 21.764 -1.935 -21.888 1.00 79.75 190 SER A O 1
ATOM 1475 N N . ASN A 1 191 ? 20.711 -1.243 -23.742 1.00 86.56 191 ASN A N 1
ATOM 1476 C CA . ASN A 1 191 ? 21.314 0.087 -23.751 1.00 86.56 191 ASN A CA 1
ATOM 1477 C C . ASN A 1 191 ? 20.916 0.914 -22.514 1.00 86.56 191 ASN A C 1
ATOM 1479 O O . ASN A 1 191 ? 21.719 1.705 -22.030 1.00 86.56 191 ASN A O 1
ATOM 1483 N N . ALA A 1 192 ? 19.695 0.741 -21.998 1.00 87.69 192 ALA A N 1
ATOM 1484 C CA . ALA A 1 192 ? 19.215 1.456 -20.814 1.00 87.69 192 ALA A CA 1
ATOM 1485 C C . ALA A 1 192 ? 19.910 0.980 -19.530 1.00 87.69 192 ALA A C 1
ATOM 1487 O O . ALA A 1 192 ? 20.308 1.799 -18.708 1.00 87.69 192 ALA A O 1
ATOM 1488 N N . GLN A 1 193 ? 20.129 -0.329 -19.400 1.00 86.69 193 GLN A N 1
ATOM 1489 C CA . GLN A 1 193 ? 20.873 -0.933 -18.296 1.00 86.69 193 GLN A CA 1
ATOM 1490 C C . GLN A 1 193 ? 22.344 -0.521 -18.322 1.00 86.69 193 GLN A C 1
ATOM 1492 O O . GLN A 1 193 ? 22.902 -0.179 -17.281 1.00 86.69 193 GLN A O 1
ATOM 1497 N N . GLU A 1 194 ? 22.965 -0.508 -19.505 1.00 88.56 194 GLU A N 1
ATOM 1498 C CA . GLU A 1 194 ? 24.324 0.010 -19.686 1.00 88.56 194 GLU A CA 1
ATOM 1499 C C . GLU A 1 194 ? 24.405 1.494 -19.303 1.00 88.56 194 GLU A C 1
ATOM 1501 O O . GLU A 1 194 ? 25.310 1.891 -18.566 1.00 88.56 194 GLU A O 1
ATOM 1506 N N . LEU A 1 195 ? 23.418 2.299 -19.717 1.00 91.00 195 LEU A N 1
ATOM 1507 C CA . LEU A 1 195 ? 23.339 3.714 -19.364 1.00 91.00 195 LEU A CA 1
ATOM 1508 C C . LEU A 1 195 ? 23.163 3.940 -17.856 1.00 91.00 195 LEU A C 1
ATOM 1510 O O . LEU A 1 195 ? 23.852 4.782 -17.279 1.00 91.00 195 LEU A O 1
ATOM 1514 N N . ALA A 1 196 ? 22.286 3.173 -17.211 1.00 89.94 196 ALA A N 1
ATOM 1515 C CA . ALA A 1 196 ? 22.089 3.203 -15.766 1.00 89.94 196 ALA A CA 1
ATOM 1516 C C . ALA A 1 196 ? 23.374 2.812 -15.016 1.00 89.94 196 ALA A C 1
ATOM 1518 O O . ALA A 1 196 ? 23.816 3.532 -14.121 1.00 89.94 196 ALA A O 1
ATOM 1519 N N . ALA A 1 197 ? 24.024 1.715 -15.418 1.00 88.25 197 ALA A N 1
ATOM 1520 C CA . ALA A 1 197 ? 25.274 1.266 -14.810 1.00 88.25 197 ALA A CA 1
ATOM 1521 C C . ALA A 1 197 ? 26.379 2.325 -14.937 1.00 88.25 197 ALA A C 1
ATOM 1523 O O . ALA A 1 197 ? 27.064 2.620 -13.954 1.00 88.25 197 ALA A O 1
ATOM 1524 N N . TRP A 1 198 ? 26.504 2.946 -16.115 1.00 91.38 198 TRP A N 1
ATOM 1525 C CA . TRP A 1 198 ? 27.438 4.045 -16.349 1.00 91.38 198 TRP A CA 1
ATOM 1526 C C . TRP A 1 198 ? 27.182 5.233 -15.419 1.00 91.38 198 TRP A C 1
ATOM 1528 O O . TRP A 1 198 ? 28.134 5.766 -14.857 1.00 91.38 198 TRP A O 1
ATOM 1538 N N . TRP A 1 199 ? 25.915 5.599 -15.192 1.00 89.69 199 TRP A N 1
ATOM 1539 C CA . TRP A 1 199 ? 25.536 6.722 -14.325 1.00 89.69 199 TRP A CA 1
ATOM 1540 C C . TRP A 1 199 ? 25.986 6.544 -12.870 1.00 89.69 199 TRP A C 1
ATOM 1542 O O . TRP A 1 199 ? 26.301 7.515 -12.185 1.00 89.69 199 TRP A O 1
ATOM 1552 N N . THR A 1 200 ? 25.998 5.302 -12.385 1.00 88.06 200 THR A N 1
ATOM 1553 C CA . THR A 1 200 ? 26.402 4.963 -11.010 1.00 88.06 200 THR A CA 1
ATOM 1554 C C . THR A 1 200 ? 27.871 4.567 -10.868 1.00 88.06 200 THR A C 1
ATOM 1556 O O . THR A 1 200 ? 28.339 4.384 -9.746 1.00 88.06 200 THR A O 1
ATOM 1559 N N . GLY A 1 201 ? 28.588 4.393 -11.980 1.00 86.12 201 GLY A N 1
ATOM 1560 C CA . GLY A 1 201 ? 29.972 3.924 -12.004 1.00 86.12 201 GLY A CA 1
ATOM 1561 C C . GLY A 1 201 ? 31.002 5.040 -12.197 1.00 86.12 201 GLY A C 1
ATOM 1562 O O . GLY A 1 201 ? 30.676 6.201 -12.415 1.00 86.12 201 GLY A O 1
ATOM 1563 N N . GLU A 1 202 ? 32.282 4.668 -12.177 1.00 78.69 202 GLU A N 1
ATOM 1564 C CA . GLU A 1 202 ? 33.419 5.584 -12.393 1.00 78.69 202 GLU A CA 1
ATOM 1565 C C . GLU A 1 202 ? 33.869 5.630 -13.870 1.00 78.69 202 GLU A C 1
ATOM 1567 O O . GLU A 1 202 ? 35.051 5.760 -14.192 1.00 78.69 202 GLU A O 1
ATOM 1572 N N . HIS A 1 203 ? 32.940 5.459 -14.810 1.00 79.62 203 HIS A N 1
ATOM 1573 C CA . HIS A 1 203 ? 33.263 5.325 -16.231 1.00 79.62 203 HIS A CA 1
ATOM 1574 C C . HIS A 1 203 ? 33.454 6.689 -16.916 1.00 79.62 203 HIS A C 1
ATOM 1576 O O . HIS A 1 203 ? 32.572 7.539 -16.891 1.00 79.62 203 HIS A O 1
ATOM 1582 N N . THR A 1 204 ? 34.580 6.894 -17.612 1.00 77.50 204 THR A N 1
ATOM 1583 C CA . THR A 1 204 ? 34.895 8.186 -18.266 1.00 77.50 204 THR A CA 1
ATOM 1584 C C . THR A 1 204 ? 34.234 8.373 -19.638 1.00 77.50 204 THR A C 1
ATOM 1586 O O . THR A 1 204 ? 33.951 9.501 -20.032 1.00 77.50 204 THR A O 1
ATOM 1589 N N . LEU A 1 205 ? 33.988 7.292 -20.386 1.00 86.88 205 LEU A N 1
ATOM 1590 C CA . LEU A 1 205 ? 33.363 7.339 -21.712 1.00 86.88 205 LEU A CA 1
ATOM 1591 C C . LEU A 1 205 ? 32.529 6.079 -21.954 1.00 86.88 205 LEU A C 1
ATOM 1593 O O . LEU A 1 205 ? 32.981 4.972 -21.671 1.00 86.88 205 LEU A O 1
ATOM 1597 N N . MET A 1 206 ? 31.352 6.262 -22.544 1.00 89.75 206 MET A N 1
ATOM 1598 C CA . MET A 1 206 ? 30.498 5.203 -23.075 1.00 89.75 206 MET A CA 1
ATOM 1599 C C . MET A 1 206 ? 29.848 5.710 -24.362 1.00 89.75 206 MET A C 1
ATOM 1601 O O . MET A 1 206 ? 29.456 6.872 -24.450 1.00 89.75 206 MET A O 1
ATOM 1605 N N . ALA A 1 207 ? 29.744 4.838 -25.361 1.00 90.75 207 ALA A N 1
ATOM 1606 C CA . ALA A 1 207 ? 29.078 5.130 -26.621 1.00 90.75 207 ALA A CA 1
ATOM 1607 C C . ALA A 1 207 ? 28.050 4.032 -26.904 1.00 90.75 207 ALA A C 1
ATOM 1609 O O . ALA A 1 207 ? 28.407 2.859 -26.975 1.00 90.75 207 ALA A O 1
ATOM 1610 N N . LEU A 1 208 ? 26.788 4.423 -27.077 1.00 91.12 208 LEU A N 1
ATOM 1611 C CA . LEU A 1 208 ? 25.688 3.524 -27.415 1.00 91.12 208 LEU A CA 1
ATOM 1612 C C . LEU A 1 208 ? 25.278 3.757 -28.869 1.00 91.12 208 LEU A C 1
ATOM 1614 O O . LEU A 1 208 ? 25.184 4.898 -29.321 1.00 91.12 208 LEU A O 1
ATOM 1618 N N . THR A 1 209 ? 25.018 2.675 -29.601 1.00 90.31 209 THR A N 1
ATOM 1619 C CA . THR A 1 209 ? 24.420 2.762 -30.938 1.00 90.31 209 THR A CA 1
ATOM 1620 C C . THR A 1 209 ? 22.914 2.612 -30.806 1.00 90.31 209 THR A C 1
ATOM 1622 O O . THR A 1 209 ? 22.429 1.607 -30.286 1.00 90.31 209 THR A O 1
ATOM 1625 N N . LEU A 1 210 ? 22.178 3.616 -31.277 1.00 89.12 210 LEU A N 1
ATOM 1626 C CA . LEU A 1 210 ? 20.719 3.634 -31.255 1.00 89.12 210 LEU A CA 1
ATOM 1627 C C . LEU A 1 210 ? 20.166 3.466 -32.671 1.00 89.12 210 LEU A C 1
ATOM 1629 O O . LEU A 1 210 ? 20.791 3.930 -33.626 1.00 89.12 210 LEU A O 1
ATOM 1633 N N . PRO A 1 211 ? 18.996 2.822 -32.825 1.00 86.69 211 PRO A N 1
ATOM 1634 C CA . PRO A 1 211 ? 18.406 2.599 -34.141 1.00 86.69 211 PRO A CA 1
ATOM 1635 C C . PRO A 1 211 ? 17.958 3.907 -34.807 1.00 86.69 211 PRO A C 1
ATOM 1637 O O . PRO A 1 211 ? 17.987 4.007 -36.030 1.00 86.69 211 PRO A O 1
ATOM 1640 N N . THR A 1 212 ? 17.535 4.903 -34.017 1.00 87.88 212 THR A N 1
ATOM 1641 C CA . THR A 1 212 ? 17.122 6.236 -34.481 1.00 87.88 212 THR A CA 1
ATOM 1642 C C . THR A 1 212 ? 17.372 7.277 -33.383 1.00 87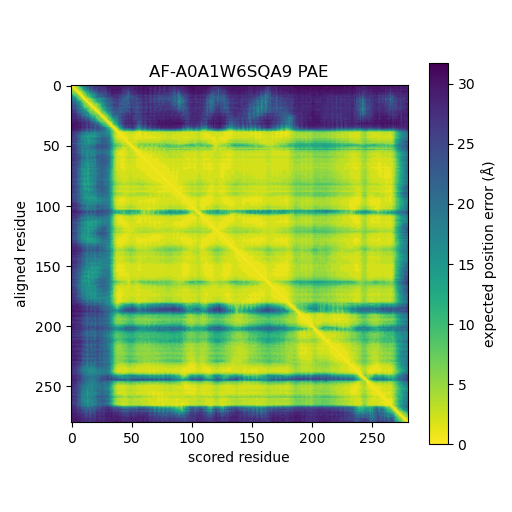.88 212 THR A C 1
ATOM 1644 O O . THR A 1 212 ? 17.441 6.921 -32.206 1.00 87.88 212 THR A O 1
ATOM 1647 N N . GLU A 1 213 ? 17.423 8.560 -33.740 1.00 86.56 213 GLU A N 1
ATOM 1648 C CA . GLU A 1 213 ? 17.450 9.675 -32.776 1.00 86.56 213 GLU A CA 1
ATOM 1649 C C . GLU A 1 213 ? 16.211 9.738 -31.867 1.00 86.56 213 GLU A C 1
ATOM 1651 O O . GLU A 1 213 ? 16.31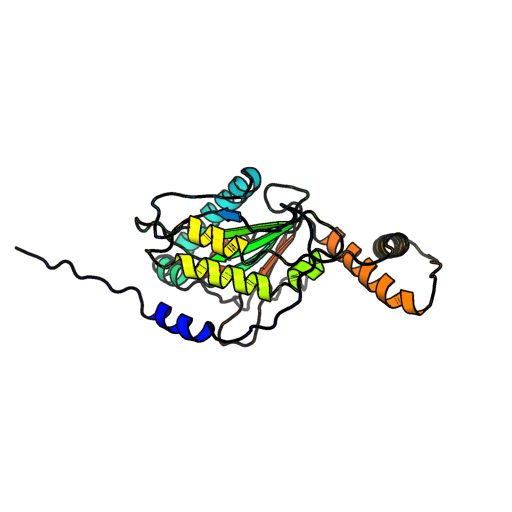8 10.126 -30.706 1.00 86.56 213 GLU A O 1
ATOM 1656 N N . ASN A 1 214 ? 15.052 9.273 -32.342 1.00 85.12 214 ASN A N 1
ATOM 1657 C CA . ASN A 1 214 ? 13.819 9.248 -31.552 1.00 85.12 214 ASN A CA 1
ATOM 1658 C C . ASN A 1 214 ? 13.879 8.238 -30.394 1.00 85.12 214 ASN A C 1
ATOM 1660 O O . ASN A 1 214 ? 13.110 8.358 -29.449 1.00 85.12 214 ASN A O 1
ATOM 1664 N N . ALA A 1 215 ? 14.810 7.275 -30.433 1.00 87.75 215 ALA A N 1
ATOM 1665 C CA . ALA A 1 215 ? 14.997 6.296 -29.361 1.00 87.75 215 ALA A CA 1
ATOM 1666 C C . ALA A 1 215 ? 15.701 6.879 -28.120 1.00 87.75 215 ALA A C 1
ATOM 1668 O O . ALA A 1 215 ? 15.830 6.186 -27.113 1.00 87.75 215 ALA A O 1
ATOM 1669 N N . LEU A 1 216 ? 16.184 8.128 -28.177 1.00 88.81 216 LEU A N 1
ATOM 1670 C CA . LEU A 1 216 ? 16.863 8.767 -27.048 1.00 88.81 216 LEU A CA 1
ATOM 1671 C C . LEU A 1 216 ? 15.931 8.957 -25.845 1.00 88.81 216 LEU A C 1
ATOM 1673 O O . LEU A 1 216 ? 16.341 8.657 -24.731 1.00 88.81 216 LEU A O 1
ATOM 1677 N N . ALA A 1 217 ? 14.694 9.419 -26.051 1.00 87.00 217 ALA A N 1
ATOM 1678 C CA . ALA A 1 217 ? 13.757 9.644 -24.947 1.00 87.00 217 ALA A CA 1
ATOM 1679 C C . ALA A 1 217 ? 13.455 8.334 -24.198 1.00 87.00 217 ALA A C 1
ATOM 1681 O O . ALA A 1 217 ? 13.706 8.243 -22.999 1.00 87.00 217 ALA A O 1
ATOM 1682 N N . ASP A 1 218 ? 13.059 7.292 -24.934 1.00 84.38 218 ASP A N 1
ATOM 1683 C CA . ASP A 1 218 ? 12.766 5.969 -24.371 1.00 84.38 218 ASP A CA 1
ATOM 1684 C C . ASP A 1 218 ? 13.973 5.366 -23.636 1.00 84.38 218 ASP A C 1
ATOM 1686 O O . ASP A 1 218 ? 13.817 4.736 -22.588 1.00 84.38 218 ASP A O 1
ATOM 1690 N N . LEU A 1 219 ? 15.188 5.566 -24.165 1.00 88.00 219 LEU A N 1
ATOM 1691 C CA . LEU A 1 219 ? 16.425 5.119 -23.528 1.00 88.00 219 LEU A CA 1
ATOM 1692 C C . LEU A 1 219 ? 16.608 5.760 -22.148 1.00 88.00 219 LEU A C 1
ATOM 1694 O O . LEU A 1 219 ? 16.884 5.049 -21.183 1.00 88.00 219 LEU A O 1
ATOM 1698 N N . PHE A 1 220 ? 16.485 7.087 -22.060 1.00 88.31 220 PHE A N 1
ATOM 1699 C CA . PHE A 1 220 ? 16.676 7.813 -20.804 1.00 88.31 220 PHE A CA 1
ATOM 1700 C C . PHE A 1 220 ? 15.555 7.535 -19.805 1.00 88.31 220 PHE A C 1
ATOM 1702 O O . PHE A 1 220 ? 15.850 7.348 -18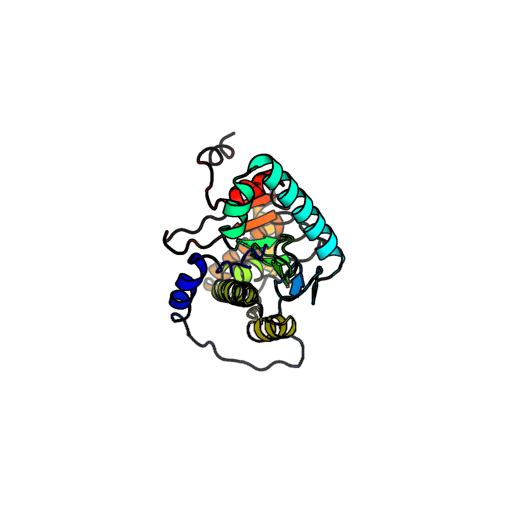.626 1.00 88.31 220 PHE A O 1
ATOM 1709 N N . ASP A 1 221 ? 14.307 7.431 -20.260 1.00 85.19 221 ASP A N 1
ATOM 1710 C CA . ASP A 1 221 ? 13.176 7.077 -19.399 1.00 85.19 221 ASP A CA 1
ATOM 1711 C C . ASP A 1 221 ? 13.357 5.671 -18.807 1.00 85.19 221 ASP A C 1
ATOM 1713 O O . ASP A 1 221 ? 13.213 5.468 -17.599 1.00 85.19 221 ASP A O 1
ATOM 1717 N N . THR A 1 222 ? 13.776 4.709 -19.636 1.00 85.25 222 THR A N 1
ATOM 1718 C CA . THR A 1 222 ? 14.046 3.333 -19.192 1.00 85.25 222 THR A CA 1
ATOM 1719 C C . THR A 1 222 ? 15.255 3.268 -18.252 1.00 85.25 222 THR A C 1
ATOM 1721 O O . THR A 1 222 ? 15.213 2.572 -17.240 1.00 85.25 222 THR A O 1
ATOM 1724 N N . ALA A 1 223 ? 16.331 4.011 -18.536 1.00 88.50 223 ALA A N 1
ATOM 1725 C CA . ALA A 1 223 ? 17.519 4.038 -17.681 1.00 88.50 223 ALA A CA 1
ATOM 1726 C C . ALA A 1 223 ? 17.237 4.703 -16.324 1.00 88.50 223 ALA A C 1
ATOM 1728 O O . ALA A 1 223 ? 17.702 4.224 -15.290 1.00 88.50 223 ALA A O 1
ATOM 1729 N N . ALA A 1 224 ? 16.447 5.781 -16.307 1.00 87.06 224 ALA A N 1
ATOM 1730 C CA . ALA A 1 224 ? 16.005 6.430 -15.076 1.00 87.06 224 ALA A CA 1
ATOM 1731 C C . ALA A 1 224 ? 15.159 5.479 -14.217 1.00 87.06 224 ALA A C 1
ATOM 1733 O O . ALA A 1 224 ? 15.335 5.422 -12.999 1.00 87.06 224 ALA A O 1
ATOM 1734 N N . GLU A 1 225 ? 14.286 4.690 -14.844 1.00 85.31 225 GLU A N 1
ATOM 1735 C CA . GLU A 1 225 ? 13.526 3.649 -14.159 1.00 85.31 225 GLU A CA 1
ATOM 1736 C C . GLU A 1 225 ? 14.431 2.566 -13.545 1.00 85.31 225 GLU A C 1
ATOM 1738 O O . GLU A 1 225 ? 14.241 2.199 -12.381 1.00 85.31 225 GLU A O 1
ATOM 1743 N N . ASP A 1 226 ? 15.428 2.076 -14.285 1.00 84.81 226 ASP A N 1
ATOM 1744 C CA . ASP A 1 226 ? 16.367 1.059 -13.796 1.00 84.81 226 ASP A CA 1
ATOM 1745 C C . ASP A 1 226 ? 17.217 1.597 -12.619 1.00 84.81 226 ASP A C 1
ATOM 1747 O O . ASP A 1 226 ? 17.434 0.903 -11.617 1.00 84.81 226 ASP A O 1
ATOM 1751 N N . LEU A 1 227 ? 17.632 2.867 -12.678 1.00 88.19 227 LEU A N 1
ATOM 1752 C CA . LEU A 1 227 ? 18.329 3.563 -11.587 1.00 88.19 227 LEU A CA 1
ATOM 1753 C C . LEU A 1 227 ? 17.459 3.715 -10.337 1.00 88.19 227 LEU A C 1
ATOM 1755 O O . LEU A 1 227 ? 17.891 3.401 -9.224 1.00 88.19 227 LEU A O 1
ATOM 1759 N N . LEU A 1 228 ? 16.222 4.183 -10.497 1.00 85.31 228 LEU A N 1
ATOM 1760 C CA . LEU A 1 228 ? 15.298 4.329 -9.375 1.00 85.31 228 LEU A CA 1
ATOM 1761 C C . LEU A 1 228 ? 14.986 2.969 -8.755 1.00 85.31 228 LEU A C 1
ATOM 1763 O O . LEU A 1 228 ? 15.061 2.820 -7.539 1.00 85.31 228 LEU A O 1
ATOM 1767 N N . THR A 1 229 ? 14.731 1.953 -9.578 1.00 83.50 229 THR A N 1
ATOM 1768 C CA . THR A 1 229 ? 14.447 0.596 -9.103 1.00 83.50 229 THR A CA 1
ATOM 1769 C C . THR A 1 229 ? 15.628 0.037 -8.308 1.00 83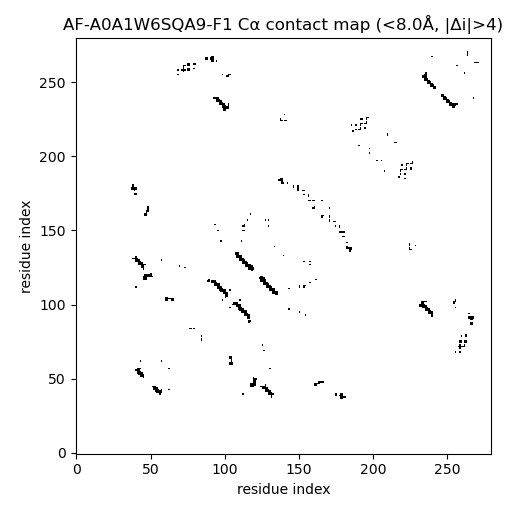.50 229 THR A C 1
ATOM 1771 O O . THR A 1 229 ? 15.442 -0.383 -7.165 1.00 83.50 229 THR A O 1
ATOM 1774 N N . SER A 1 230 ? 16.851 0.107 -8.845 1.00 84.19 230 SER A N 1
ATOM 1775 C CA . SER A 1 230 ? 18.053 -0.427 -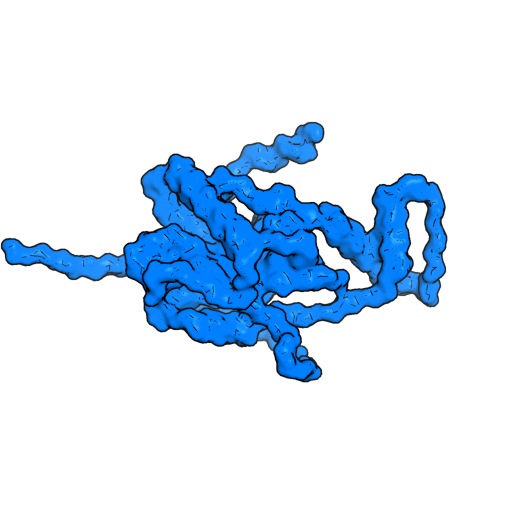8.180 1.00 84.19 230 SER A CA 1
ATOM 1776 C C . SER A 1 230 ? 18.381 0.274 -6.856 1.00 84.19 230 SER A C 1
ATOM 1778 O O . SER A 1 230 ? 18.803 -0.377 -5.899 1.00 84.19 230 SER A O 1
ATOM 1780 N N . THR A 1 231 ? 18.119 1.578 -6.754 1.00 89.12 231 THR A N 1
ATOM 1781 C CA . THR A 1 231 ? 18.380 2.371 -5.540 1.00 89.12 231 THR A CA 1
ATOM 1782 C C . THR A 1 231 ? 17.227 2.367 -4.536 1.00 89.12 231 THR A C 1
ATOM 1784 O O . THR A 1 231 ? 17.389 2.846 -3.411 1.00 89.12 231 THR A O 1
ATOM 1787 N N . SER A 1 232 ? 16.065 1.822 -4.904 1.00 91.19 232 SER A N 1
ATOM 1788 C CA . SER A 1 232 ? 14.853 1.843 -4.077 1.00 91.19 232 SER A CA 1
ATOM 1789 C C . SER A 1 232 ? 14.694 0.651 -3.127 1.00 91.19 232 SER A C 1
ATOM 1791 O O . SER A 1 232 ? 13.822 0.685 -2.260 1.00 91.19 232 SER A O 1
ATOM 1793 N N . THR A 1 233 ? 15.536 -0.380 -3.247 1.00 92.69 233 THR A N 1
ATOM 1794 C CA . THR A 1 233 ? 15.530 -1.554 -2.357 1.00 92.69 233 THR A CA 1
ATOM 1795 C C . THR A 1 233 ? 15.562 -1.133 -0.887 1.00 92.69 233 THR A C 1
ATOM 1797 O O . THR A 1 233 ? 16.332 -0.259 -0.484 1.00 92.69 233 THR A O 1
ATOM 1800 N N . GLY A 1 234 ? 14.703 -1.748 -0.077 1.00 95.25 234 GLY A N 1
ATOM 1801 C CA . GLY A 1 234 ? 14.573 -1.445 1.342 1.00 95.25 234 GLY A CA 1
ATOM 1802 C C . GLY A 1 234 ? 13.923 -0.093 1.636 1.00 95.25 234 GLY A C 1
ATOM 1803 O O . GLY A 1 234 ? 14.043 0.377 2.762 1.00 95.25 234 GLY A O 1
ATOM 1804 N N . LYS A 1 235 ? 13.252 0.561 0.677 1.00 96.69 235 LYS A N 1
ATOM 1805 C CA . LYS A 1 235 ? 12.520 1.819 0.906 1.00 96.69 235 LYS A CA 1
ATOM 1806 C C . LYS A 1 235 ? 11.009 1.619 0.887 1.00 96.69 235 LYS A C 1
ATOM 1808 O O . LYS A 1 235 ? 10.494 0.764 0.168 1.00 96.69 235 LYS A O 1
ATOM 1813 N N . SER A 1 236 ? 10.285 2.435 1.645 1.00 97.69 236 SER A N 1
ATOM 1814 C CA . SER A 1 236 ? 8.824 2.492 1.587 1.00 97.69 236 SER A CA 1
ATOM 1815 C C . SER A 1 236 ? 8.311 3.911 1.390 1.00 97.69 236 SER A C 1
ATOM 1817 O O . SER A 1 236 ? 8.939 4.888 1.800 1.00 97.69 236 SER A O 1
ATOM 1819 N N . PHE A 1 237 ? 7.156 3.999 0.742 1.00 97.44 237 PHE A N 1
ATOM 1820 C CA . PHE A 1 237 ? 6.496 5.230 0.344 1.00 97.44 237 PHE A CA 1
ATOM 1821 C C . PHE A 1 237 ? 5.058 5.201 0.835 1.00 97.44 237 PHE A C 1
ATOM 1823 O O . PHE A 1 237 ? 4.361 4.210 0.624 1.00 97.44 237 PHE A O 1
ATOM 1830 N N . TRP A 1 238 ? 4.621 6.280 1.474 1.00 97.38 238 TRP A N 1
ATOM 1831 C CA . TRP A 1 238 ? 3.315 6.371 2.119 1.00 97.38 238 TRP A CA 1
ATOM 1832 C C . TRP A 1 238 ? 2.684 7.724 1.847 1.00 97.38 238 TRP A C 1
ATOM 1834 O O . TRP A 1 238 ? 3.350 8.751 1.958 1.00 97.38 238 TRP A O 1
ATOM 1844 N N . TRP A 1 239 ? 1.403 7.744 1.503 1.00 94.62 239 TRP A N 1
ATOM 1845 C CA . TRP A 1 239 ? 0.670 8.989 1.309 1.00 94.62 239 TRP A CA 1
ATOM 1846 C C . TRP A 1 239 ? -0.800 8.817 1.659 1.00 94.62 239 TRP A C 1
ATOM 1848 O O . TRP A 1 239 ? -1.379 7.746 1.492 1.00 94.62 239 TRP A O 1
ATOM 1858 N N . ALA A 1 240 ? -1.409 9.896 2.127 1.00 90.25 240 ALA A N 1
ATOM 1859 C CA . ALA A 1 240 ? -2.848 10.008 2.282 1.00 90.25 240 ALA A CA 1
ATOM 1860 C C . ALA A 1 240 ? -3.346 11.134 1.373 1.00 90.25 240 ALA A C 1
ATOM 1862 O O . ALA A 1 240 ? -2.665 12.146 1.181 1.00 90.25 240 ALA A O 1
ATOM 1863 N N . VAL A 1 241 ? -4.535 10.962 0.801 1.00 79.50 241 VAL A N 1
ATOM 1864 C CA . VAL A 1 241 ? -5.178 12.005 -0.002 1.00 79.50 241 VAL A CA 1
ATOM 1865 C C . VAL A 1 241 ? -6.131 12.774 0.904 1.00 79.50 241 VAL A C 1
ATOM 1867 O O . VAL A 1 241 ? -7.140 12.240 1.359 1.00 79.50 241 VAL A O 1
ATOM 1870 N N . ALA A 1 242 ? -5.807 14.035 1.193 1.00 69.62 242 ALA A N 1
ATOM 1871 C CA . ALA A 1 242 ? -6.685 14.894 1.975 1.00 69.62 242 ALA A CA 1
ATOM 1872 C C . ALA A 1 242 ? -7.950 15.232 1.169 1.00 69.62 242 ALA A C 1
ATOM 1874 O O . ALA A 1 242 ? -7.855 15.722 0.044 1.00 69.62 242 ALA A O 1
ATOM 1875 N N . ALA A 1 243 ? -9.129 15.020 1.761 1.00 59.66 243 ALA A N 1
ATOM 1876 C CA . ALA A 1 243 ? -10.415 15.230 1.089 1.00 59.66 243 ALA A CA 1
ATOM 1877 C C . ALA A 1 243 ? -10.647 16.686 0.629 1.00 59.66 243 ALA A C 1
ATOM 1879 O O . ALA A 1 243 ? -11.355 16.906 -0.350 1.00 59.66 243 ALA A O 1
ATOM 1880 N N . GLU A 1 244 ? -10.042 17.667 1.310 1.00 58.75 244 GLU A N 1
ATOM 1881 C CA . GLU A 1 244 ? -10.352 19.097 1.131 1.00 58.75 244 GLU A CA 1
ATOM 1882 C C . GLU A 1 244 ? -9.128 19.979 0.811 1.00 58.75 244 GLU A C 1
ATOM 1884 O O . GLU A 1 244 ? -9.289 21.121 0.390 1.00 58.75 244 GLU A O 1
ATOM 1889 N N . ALA A 1 245 ? -7.896 19.482 0.982 1.00 59.81 245 ALA A N 1
ATOM 1890 C CA . ALA A 1 245 ? -6.702 20.340 1.009 1.00 59.81 245 ALA A CA 1
ATOM 1891 C C . ALA A 1 245 ? -5.991 20.519 -0.346 1.00 59.81 245 ALA A C 1
ATOM 1893 O O . ALA A 1 245 ? -5.011 21.260 -0.418 1.00 59.81 245 ALA A O 1
ATOM 1894 N N . GLY A 1 246 ? -6.415 19.811 -1.401 1.00 64.94 246 GLY A N 1
ATOM 1895 C CA . GLY A 1 246 ? -5.796 19.884 -2.736 1.00 64.94 246 GLY A CA 1
ATOM 1896 C C . GLY A 1 246 ? -4.304 19.515 -2.787 1.00 64.94 246 GLY A C 1
ATOM 1897 O O . GLY A 1 246 ? -3.651 19.737 -3.802 1.00 64.94 246 GLY A O 1
ATOM 1898 N N . THR A 1 247 ? -3.751 18.967 -1.702 1.00 74.38 247 THR A N 1
ATOM 1899 C CA . THR A 1 247 ? -2.333 18.631 -1.551 1.00 74.38 247 THR A CA 1
ATOM 1900 C C . THR A 1 247 ? -2.191 17.178 -1.106 1.00 74.38 247 THR A C 1
ATOM 1902 O O . THR A 1 247 ? -3.013 16.660 -0.351 1.00 74.38 247 THR A O 1
ATOM 1905 N N . THR A 1 248 ? -1.158 16.504 -1.612 1.00 82.69 248 THR A N 1
ATOM 1906 C CA . THR A 1 248 ? -0.781 15.136 -1.226 1.00 82.69 248 THR A CA 1
ATOM 1907 C C . THR A 1 248 ? 0.614 15.189 -0.628 1.00 82.69 248 THR A C 1
ATOM 1909 O O . THR A 1 248 ? 1.522 15.752 -1.237 1.00 82.69 248 THR A 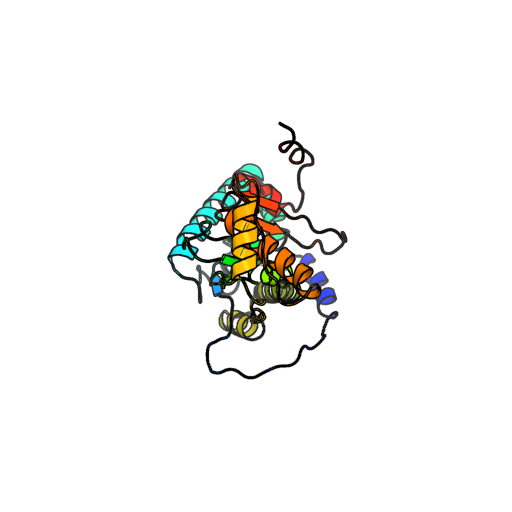O 1
ATOM 1912 N N . GLN A 1 249 ? 0.781 14.625 0.565 1.00 84.88 249 GLN A N 1
ATOM 1913 C CA . GLN A 1 249 ? 2.081 14.523 1.218 1.00 84.88 249 GLN A CA 1
ATOM 1914 C C . GLN A 1 249 ? 2.612 13.103 1.042 1.00 84.88 249 GLN A C 1
ATOM 1916 O O . GLN A 1 249 ? 1.930 12.135 1.376 1.00 84.88 249 GLN A O 1
ATOM 1921 N N . LEU A 1 250 ? 3.818 12.995 0.485 1.00 91.75 250 LEU A N 1
ATOM 1922 C CA . LEU A 1 250 ? 4.536 11.737 0.323 1.00 91.75 250 LEU A CA 1
ATOM 1923 C C . LEU A 1 250 ? 5.570 11.602 1.441 1.00 91.75 250 LEU A C 1
ATOM 1925 O O . LEU A 1 250 ? 6.408 12.481 1.636 1.00 91.75 250 LEU A O 1
ATOM 1929 N N . HIS A 1 251 ? 5.515 10.484 2.149 1.00 94.44 251 HIS A N 1
ATOM 1930 C CA . HIS A 1 251 ? 6.427 10.126 3.222 1.00 94.44 251 HIS A CA 1
ATOM 1931 C C . HIS A 1 251 ? 7.302 8.968 2.756 1.00 94.44 251 HIS A C 1
ATOM 1933 O O . HIS A 1 251 ? 6.790 7.955 2.279 1.00 94.44 251 HIS A O 1
ATOM 1939 N N . CYS A 1 252 ? 8.614 9.116 2.910 1.00 95.88 252 CYS A N 1
ATOM 1940 C CA . CYS A 1 252 ? 9.599 8.145 2.445 1.00 95.88 252 CYS A CA 1
ATOM 1941 C C . CYS A 1 252 ? 10.415 7.629 3.631 1.00 95.88 252 CYS A C 1
ATOM 1943 O O . CYS A 1 252 ? 10.912 8.425 4.429 1.00 95.88 252 CYS A O 1
ATOM 1945 N N . PHE A 1 253 ? 10.600 6.314 3.720 1.00 97.12 253 PHE A N 1
ATOM 1946 C CA . PHE A 1 253 ? 11.375 5.672 4.783 1.00 97.12 253 PHE A CA 1
ATOM 1947 C C . PHE A 1 253 ? 12.369 4.663 4.209 1.00 97.12 253 PHE A C 1
ATOM 1949 O O . PHE A 1 253 ? 12.127 4.070 3.159 1.00 97.12 253 PHE A O 1
ATOM 1956 N N . SER A 1 254 ? 13.467 4.436 4.931 1.00 96.38 254 SER A N 1
ATOM 1957 C CA . SER A 1 254 ? 14.263 3.211 4.801 1.00 96.38 254 SER A CA 1
ATOM 1958 C C . SER A 1 254 ? 13.647 2.159 5.728 1.00 96.38 254 SER A C 1
ATOM 1960 O O . SER A 1 254 ? 13.706 2.312 6.945 1.00 96.38 254 SER A O 1
ATOM 1962 N N . GLY A 1 255 ? 13.034 1.122 5.164 1.00 96.06 255 GLY A N 1
ATOM 1963 C CA . GLY A 1 255 ? 12.227 0.130 5.871 1.00 96.06 255 GLY A CA 1
ATOM 1964 C C . GLY A 1 255 ? 10.776 0.574 6.069 1.00 96.06 255 GLY A C 1
ATOM 1965 O O . GLY A 1 255 ? 10.271 1.436 5.347 1.00 96.06 255 GLY A O 1
ATOM 1966 N N . LEU A 1 256 ? 10.095 -0.038 7.040 1.00 97.50 256 LEU A N 1
ATOM 1967 C CA . LEU A 1 256 ? 8.772 0.396 7.501 1.00 97.50 256 LEU A CA 1
ATOM 1968 C C . LEU A 1 256 ? 8.880 1.691 8.330 1.00 97.50 256 LEU A C 1
ATOM 1970 O O . LEU A 1 256 ? 9.945 1.960 8.895 1.00 97.50 256 LEU A O 1
ATOM 1974 N N . PRO A 1 257 ? 7.801 2.492 8.438 1.00 97.12 257 PRO A N 1
ATOM 1975 C CA . PRO A 1 257 ? 7.796 3.666 9.302 1.00 97.12 257 PRO A CA 1
ATOM 1976 C C . PRO A 1 257 ? 8.196 3.296 10.739 1.00 97.12 257 PRO A C 1
ATOM 1978 O O . PRO A 1 257 ? 7.698 2.294 11.260 1.00 97.12 257 PRO A O 1
ATOM 1981 N N . PRO A 1 258 ? 9.047 4.087 11.415 1.00 95.81 258 PRO A N 1
ATOM 1982 C CA . PRO A 1 258 ? 9.327 3.889 12.833 1.00 95.81 258 PRO A CA 1
ATOM 1983 C C . PRO A 1 258 ? 8.032 3.856 13.656 1.00 95.81 258 PRO A C 1
ATOM 1985 O O . PRO A 1 258 ? 7.096 4.603 13.373 1.00 95.81 258 PRO A O 1
ATOM 1988 N N . GLU A 1 259 ? 7.972 3.021 14.693 1.00 91.19 259 GLU A N 1
ATOM 1989 C CA . GLU A 1 259 ? 6.759 2.814 15.504 1.00 91.19 259 GLU A CA 1
ATOM 1990 C C . GLU A 1 259 ? 6.192 4.113 16.108 1.00 91.19 259 GLU A C 1
ATOM 1992 O O . GLU A 1 259 ? 4.979 4.316 16.131 1.00 91.19 259 GLU A O 1
ATOM 1997 N N . ASN A 1 260 ? 7.062 5.045 16.508 1.00 90.06 260 ASN A N 1
ATOM 1998 C CA . ASN A 1 260 ? 6.682 6.362 17.025 1.00 90.06 260 ASN A CA 1
ATOM 1999 C C . ASN A 1 260 ? 6.184 7.328 15.934 1.00 90.06 260 ASN A C 1
ATOM 2001 O O . ASN A 1 260 ? 5.534 8.327 16.232 1.00 90.06 260 ASN A O 1
ATOM 2005 N N . TYR A 1 261 ? 6.441 7.044 14.655 1.00 93.81 261 TYR A N 1
ATOM 2006 C CA . TYR A 1 261 ? 5.904 7.840 13.554 1.00 93.81 261 TYR A CA 1
ATOM 2007 C C . TYR A 1 261 ? 4.411 7.577 13.329 1.00 93.81 261 TYR A C 1
ATOM 2009 O O . TYR A 1 261 ? 3.710 8.411 12.753 1.00 93.81 261 TYR A O 1
ATOM 2017 N N . PHE A 1 262 ? 3.884 6.456 13.827 1.00 94.12 262 PHE A N 1
ATOM 2018 C CA . PHE A 1 262 ? 2.484 6.088 13.634 1.00 94.12 262 PHE A CA 1
ATOM 2019 C C . PHE A 1 262 ? 1.512 7.121 14.222 1.00 94.12 262 PHE A C 1
ATOM 2021 O O . PHE A 1 262 ? 0.458 7.375 13.648 1.00 94.12 262 PHE A O 1
ATOM 2028 N N . THR A 1 263 ? 1.891 7.821 15.294 1.00 93.31 263 THR A N 1
ATOM 2029 C CA . THR A 1 263 ? 1.121 8.956 15.829 1.00 93.31 263 THR A CA 1
ATOM 2030 C C . THR A 1 263 ? 0.929 10.077 14.800 1.00 93.31 263 THR A C 1
ATOM 2032 O O . THR A 1 263 ? -0.163 10.638 14.683 1.00 93.31 263 THR A O 1
ATOM 2035 N N . THR A 1 264 ? 1.974 10.387 14.026 1.00 91.25 264 THR A N 1
ATOM 2036 C CA . THR A 1 264 ? 1.910 11.354 12.916 1.00 91.25 264 THR A CA 1
ATOM 2037 C C . THR A 1 264 ? 0.956 10.854 11.835 1.00 91.25 264 THR A C 1
ATOM 2039 O O . THR A 1 264 ? 0.137 11.624 11.330 1.00 91.25 264 THR A O 1
ATOM 2042 N N . MET A 1 265 ? 1.009 9.551 11.537 1.00 92.25 265 MET A N 1
ATOM 2043 C CA . MET A 1 265 ? 0.117 8.918 10.567 1.00 92.25 265 MET A CA 1
ATOM 2044 C C . MET A 1 265 ? -1.358 8.982 10.991 1.00 92.25 265 MET A C 1
ATOM 2046 O O . MET A 1 265 ? -2.216 9.237 10.151 1.00 92.25 265 MET A O 1
ATOM 2050 N N . LEU A 1 266 ? -1.664 8.811 12.282 1.00 91.06 266 LEU A N 1
ATOM 2051 C CA . LEU A 1 266 ? -3.034 8.913 12.801 1.00 91.06 266 LEU A CA 1
ATOM 2052 C C . LEU A 1 266 ? -3.567 10.352 12.776 1.00 91.06 266 LEU A C 1
ATOM 2054 O O . LEU A 1 266 ? -4.721 10.577 12.438 1.00 91.06 266 LEU A O 1
ATOM 2058 N N . LYS A 1 267 ? -2.729 11.342 13.100 1.00 85.25 267 LYS A N 1
ATOM 2059 C CA . LYS A 1 267 ? -3.145 12.754 13.161 1.00 85.25 267 LYS A CA 1
ATOM 2060 C C . LYS A 1 267 ? -3.334 13.416 11.793 1.00 85.25 267 LYS A C 1
ATOM 2062 O O . LYS A 1 267 ? -3.857 14.526 11.748 1.00 85.25 267 LYS A O 1
ATOM 2067 N N . ASN A 1 268 ? -2.853 12.797 10.711 1.00 68.81 268 ASN A N 1
ATOM 2068 C CA . ASN A 1 268 ? -2.747 13.418 9.384 1.00 68.81 268 ASN A CA 1
ATOM 2069 C C . ASN A 1 268 ? -2.067 14.808 9.417 1.00 68.81 268 ASN A C 1
ATOM 2071 O O . ASN A 1 268 ? -2.427 15.716 8.670 1.00 68.81 268 ASN A O 1
ATOM 2075 N N . ASN A 1 269 ? -1.123 15.006 10.342 1.00 59.91 269 ASN A N 1
ATOM 2076 C CA . ASN A 1 269 ? -0.479 16.293 10.584 1.00 59.91 269 ASN A CA 1
ATOM 2077 C C . ASN A 1 269 ? 1.025 16.080 10.733 1.00 59.91 269 ASN A C 1
ATOM 2079 O O . ASN A 1 269 ? 1.464 15.536 11.746 1.00 59.91 269 ASN A O 1
ATOM 2083 N N . ILE A 1 270 ? 1.812 16.502 9.739 1.00 48.94 270 ILE A N 1
ATOM 2084 C CA . ILE A 1 270 ? 3.274 16.495 9.835 1.00 48.94 270 ILE A CA 1
ATOM 2085 C C . ILE A 1 270 ? 3.711 17.653 10.739 1.00 48.94 270 ILE A C 1
ATOM 2087 O O . ILE A 1 270 ? 3.474 18.816 10.401 1.00 48.94 270 ILE A O 1
ATOM 2091 N N . PRO A 1 271 ? 4.427 17.398 11.848 1.00 40.12 271 PRO A N 1
ATOM 2092 C CA . PRO A 1 271 ? 5.078 18.468 12.584 1.00 40.12 271 PRO A CA 1
ATOM 2093 C C . PRO A 1 271 ? 6.101 19.161 11.673 1.00 40.12 271 PRO A C 1
ATOM 2095 O O . PRO A 1 271 ? 7.020 18.515 11.167 1.00 40.12 271 PRO A O 1
ATOM 2098 N N . ALA A 1 272 ? 6.013 20.487 11.526 1.00 35.91 272 ALA A N 1
ATOM 2099 C CA . ALA A 1 272 ? 6.889 21.322 10.684 1.00 35.91 272 ALA A CA 1
ATOM 2100 C C . ALA A 1 272 ? 8.411 21.185 10.958 1.00 35.91 272 ALA A C 1
ATOM 2102 O O 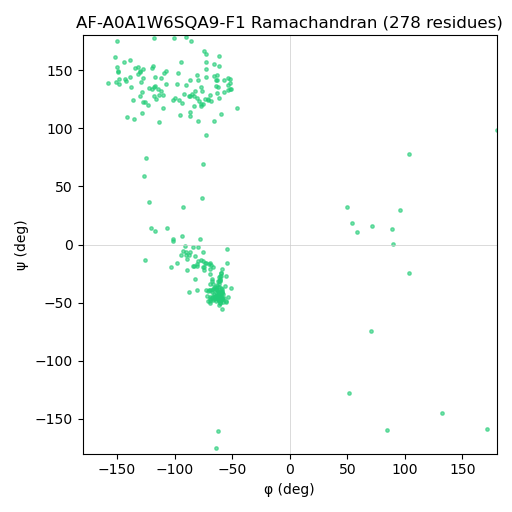. ALA A 1 272 ? 9.239 21.790 10.280 1.00 35.91 272 ALA A O 1
ATOM 2103 N N . ARG A 1 273 ? 8.810 20.404 11.968 1.00 36.38 273 ARG A N 1
ATOM 2104 C CA . ARG A 1 273 ? 10.190 20.247 12.434 1.00 36.38 273 ARG A CA 1
ATOM 2105 C C . ARG A 1 273 ? 10.977 19.132 11.728 1.00 36.38 273 ARG A C 1
ATOM 2107 O O . ARG A 1 273 ? 12.194 19.114 11.864 1.00 36.38 273 ARG A O 1
ATOM 2114 N N . MET A 1 274 ? 10.336 18.249 10.956 1.00 39.94 274 MET A N 1
ATOM 2115 C CA . MET A 1 274 ? 11.021 17.144 10.254 1.00 39.94 274 MET A CA 1
ATOM 2116 C C . MET A 1 274 ? 11.492 17.467 8.823 1.00 39.94 274 MET A C 1
ATOM 2118 O O . MET A 1 274 ? 12.170 16.649 8.215 1.00 39.94 274 MET A O 1
ATOM 2122 N N . GLN A 1 275 ? 11.243 18.676 8.307 1.00 39.28 275 GLN A N 1
ATOM 2123 C CA . GLN A 1 275 ? 11.776 19.136 7.009 1.00 39.28 275 GLN A CA 1
ATOM 2124 C C . GLN A 1 275 ? 13.261 19.569 7.046 1.00 39.28 275 GLN A C 1
ATOM 2126 O O . GLN A 1 275 ? 13.773 20.065 6.051 1.00 39.28 275 GLN A O 1
ATOM 2131 N N . ARG A 1 276 ? 13.971 19.413 8.176 1.00 35.28 276 ARG A N 1
ATOM 2132 C CA . ARG A 1 276 ? 15.347 19.920 8.379 1.00 35.28 276 ARG A CA 1
ATOM 2133 C C . ARG A 1 276 ? 16.385 18.849 8.747 1.00 35.28 276 ARG A C 1
ATOM 2135 O O . ARG A 1 276 ? 17.275 19.107 9.547 1.00 35.28 276 ARG A O 1
ATOM 2142 N N . LEU A 1 277 ? 16.280 17.647 8.181 1.00 36.31 277 LEU A N 1
ATOM 2143 C CA . LEU A 1 277 ? 17.332 16.620 8.304 1.00 36.31 277 LEU A CA 1
ATOM 2144 C C . LEU A 1 277 ? 17.978 16.222 6.964 1.00 36.31 277 LEU A C 1
ATOM 2146 O O . LEU A 1 277 ? 18.740 15.266 6.923 1.00 36.31 277 LEU A O 1
ATOM 2150 N N . SER A 1 278 ? 17.732 16.973 5.884 1.00 33.34 278 SER A N 1
ATOM 2151 C CA . SER A 1 278 ? 18.437 16.825 4.597 1.00 33.34 278 SER A CA 1
ATOM 2152 C C . SER A 1 278 ? 19.443 17.950 4.310 1.00 33.34 278 SER A C 1
ATOM 2154 O O . SER A 1 278 ? 19.893 18.092 3.180 1.00 33.34 278 SER A O 1
ATOM 2156 N N . GLU A 1 279 ? 19.792 18.751 5.317 1.00 36.88 279 GLU A N 1
ATOM 2157 C CA . GLU A 1 279 ? 20.896 19.718 5.261 1.00 36.88 279 GLU A CA 1
ATOM 2158 C C . GLU A 1 279 ? 21.844 19.438 6.431 1.00 36.88 279 GLU A C 1
ATOM 2160 O O . GLU A 1 279 ? 21.822 20.115 7.459 1.00 36.88 279 GLU A O 1
ATOM 2165 N N . SER A 1 280 ? 22.624 18.365 6.322 1.00 33.94 280 SER A N 1
ATOM 2166 C CA . SER A 1 280 ? 23.829 18.109 7.121 1.00 33.94 280 SER A CA 1
ATOM 2167 C C . SER A 1 280 ? 24.755 17.191 6.342 1.00 33.94 280 SER A C 1
ATOM 2169 O O . SER A 1 280 ? 24.248 16.166 5.838 1.00 33.94 280 SER A O 1
#

Radius of gyration: 21.75 Å; Cα contacts (8 Å, |Δi|>4): 386; chains: 1; bounding box: 69×39×73 Å

Mean predicted aligned error: 10.33 Å

Sequence (280 aa):
MEEKHDSKSLPVVYKTLSAYMNSNNSTARSGCSGPDDSLIAGWYGKIPCLGDFISRRLPAGFIDTWDSWLQHAMAASRVELGEHWLDSYLTGPIWRFTLMPGVCGDTASIWAGVLMPSVDKVGRYFPLTIALRIDPRPGSMLALFSAQAWYGALERVALATLNINALPDDLDRNLSENPFPLFEPGGQRSNAQELAAWWTGEHTLMALTLPTENALADLFDTAAEDLLTSTSTGKSFWWAVAAEAGTTQLHCFSGLPPENYFTTMLKNNIPARMQRLSES